Protein AF-A0A931QYW2-F1 (afdb_monomer)

Radius of gyration: 18.2 Å; Cα contacts (8 Å, |Δi|>4): 282; chains: 1; bounding box: 39×53×44 Å

Sequence (180 aa):
MTQKSPISLPILTAAIGFRPEFLDFNRGIRVGNLEDNERITRILKLALDARYRQPFVTERWGRGVFWQWIGYLPRANRSAKPLSSHVSFGCAKFFVMVDTDDKLFKCGLQIERGYLEAPREYRKCKLRSDWDWHHLLKGLTPRSPMERELRRLVLREGFRLYAGSWESGPEEFSKTNFPS

Mean predicted aligned error: 6.33 Å

Solvent-accessible surface area (backbone atoms only — not comparable to full-atom values): 10522 Å² total; per-residue (Å²): 135,85,81,79,74,78,83,68,72,71,79,61,65,91,59,62,55,61,56,76,86,39,58,34,51,83,66,14,32,49,63,47,98,60,55,72,48,34,19,59,74,52,51,52,44,52,52,48,23,55,76,69,72,47,62,58,41,82,47,77,43,72,61,90,45,29,30,31,34,41,35,40,28,52,41,64,68,38,70,70,20,92,88,43,50,91,44,74,60,38,42,55,25,38,38,44,33,34,39,53,85,82,58,39,81,46,70,52,77,47,67,44,82,52,31,92,76,42,55,86,93,44,53,84,44,34,58,55,94,72,24,42,46,60,57,49,58,71,36,67,39,91,91,26,75,52,42,52,50,50,47,45,40,22,66,73,67,68,39,73,46,75,51,69,46,91,86,79,40,63,49,78,33,33,69,91,66,54,86,131

pLDDT: mean 89.33, std 12.62, range [35.44, 97.31]

Nearest PDB structures (foldseek):
  8ybf-assembly1_B  TM=4.036E-01  e=4.894E+00  Morbillivirus canis
  1tu2-assembly1_B  TM=3.580E-01  e=3.629E+00  Nostoc sp. PCC 7119

Structure (mmCIF, N/CA/C/O backbone):
data_AF-A0A931QYW2-F1
#
_entry.id   AF-A0A931QYW2-F1
#
loop_
_atom_site.group_PDB
_atom_site.id
_atom_site.type_symbol
_atom_site.label_atom_id
_atom_site.label_alt_id
_atom_site.label_comp_id
_atom_site.label_asym_id
_atom_site.label_entity_id
_atom_site.label_seq_id
_atom_site.pdbx_PDB_ins_code
_atom_site.Cartn_x
_atom_site.Cartn_y
_atom_site.Cartn_z
_atom_site.occupancy
_atom_site.B_iso_or_equiv
_atom_site.auth_seq_id
_atom_site.auth_comp_id
_atom_site.auth_asym_id
_atom_site.auth_atom_id
_atom_site.pdbx_PDB_model_num
ATOM 1 N N . MET A 1 1 ? 14.794 37.449 -2.931 1.00 36.81 1 MET A N 1
ATOM 2 C CA . MET A 1 1 ? 15.252 36.111 -3.365 1.00 36.81 1 MET A CA 1
ATOM 3 C C . MET A 1 1 ? 14.040 35.301 -3.793 1.00 36.81 1 MET A C 1
ATOM 5 O O . MET A 1 1 ? 13.287 34.829 -2.954 1.00 36.81 1 MET A O 1
ATOM 9 N N . THR A 1 2 ? 13.792 35.226 -5.095 1.00 35.44 2 THR A N 1
ATOM 10 C CA . THR A 1 2 ? 12.661 34.506 -5.689 1.00 35.44 2 THR A CA 1
ATOM 11 C C . THR A 1 2 ? 12.963 33.008 -5.657 1.00 35.44 2 THR A C 1
ATOM 13 O O . THR A 1 2 ? 13.849 32.537 -6.369 1.00 35.44 2 THR A O 1
ATOM 16 N N . GLN A 1 3 ? 12.269 32.253 -4.801 1.00 39.09 3 GLN A N 1
ATOM 17 C CA . GLN A 1 3 ? 12.333 30.791 -4.819 1.00 39.09 3 GLN A CA 1
ATOM 18 C C . GLN A 1 3 ? 11.785 30.296 -6.162 1.00 39.09 3 GLN A C 1
ATOM 20 O O . GLN A 1 3 ? 10.591 30.401 -6.440 1.00 39.09 3 GLN A O 1
ATOM 25 N N . LYS A 1 4 ? 12.671 29.764 -7.012 1.00 42.09 4 LYS A N 1
ATOM 26 C CA . LYS A 1 4 ? 12.278 29.015 -8.207 1.00 42.09 4 LYS A CA 1
ATOM 27 C C . LYS A 1 4 ? 11.460 27.807 -7.753 1.00 42.09 4 LYS A C 1
ATOM 29 O O . LYS A 1 4 ? 11.991 26.906 -7.107 1.00 42.09 4 LYS A O 1
ATOM 34 N N . SER A 1 5 ? 10.172 27.805 -8.085 1.00 42.44 5 SER A N 1
ATOM 35 C CA . SER A 1 5 ? 9.339 26.610 -7.967 1.00 42.44 5 SER A CA 1
ATOM 36 C C . SER A 1 5 ? 9.966 25.490 -8.804 1.00 42.44 5 SER A C 1
ATOM 38 O O . SER A 1 5 ? 10.335 25.746 -9.954 1.00 42.44 5 SER A O 1
ATOM 40 N N . PRO A 1 6 ? 10.121 24.267 -8.268 1.00 47.50 6 PRO A N 1
ATOM 41 C CA . PRO A 1 6 ? 10.596 23.154 -9.068 1.00 47.50 6 PRO A CA 1
ATOM 42 C C . PRO A 1 6 ? 9.563 22.887 -10.162 1.00 47.50 6 PRO A C 1
ATOM 44 O O . PRO A 1 6 ? 8.375 22.728 -9.880 1.00 47.50 6 PRO A O 1
ATOM 47 N N . ILE A 1 7 ? 10.029 22.881 -11.409 1.00 44.47 7 ILE A N 1
ATOM 48 C CA . ILE A 1 7 ? 9.234 22.555 -12.589 1.00 44.47 7 ILE A CA 1
ATOM 49 C C . ILE A 1 7 ? 8.729 21.121 -12.397 1.00 44.47 7 ILE A C 1
ATOM 51 O O . ILE A 1 7 ? 9.479 20.163 -12.578 1.00 44.47 7 ILE A O 1
ATOM 55 N N . SER A 1 8 ? 7.467 20.958 -11.998 1.00 49.81 8 SER A N 1
ATOM 56 C CA . SER A 1 8 ? 6.788 19.676 -12.124 1.00 49.81 8 SER A CA 1
ATOM 57 C C . SER A 1 8 ? 6.483 19.504 -13.604 1.00 49.81 8 SER A C 1
ATOM 59 O O . SER A 1 8 ? 5.475 20.016 -14.090 1.00 49.81 8 SER A O 1
ATOM 61 N N . LEU A 1 9 ? 7.376 18.852 -14.347 1.00 50.00 9 LEU A N 1
ATOM 62 C CA . LEU A 1 9 ? 7.025 18.411 -15.690 1.00 50.00 9 LEU A CA 1
ATOM 63 C C . LEU A 1 9 ? 5.845 17.441 -15.530 1.00 50.00 9 LEU A C 1
ATOM 65 O O . LEU A 1 9 ? 6.010 16.417 -14.858 1.00 50.00 9 LEU A O 1
ATOM 69 N N . PRO A 1 10 ? 4.649 17.757 -16.060 1.00 54.94 10 PRO A N 1
ATOM 70 C CA . PRO A 1 10 ? 3.586 16.772 -16.110 1.00 54.94 10 PRO A CA 1
ATOM 71 C C . PRO A 1 10 ? 4.130 15.565 -16.871 1.00 54.94 10 PRO A C 1
ATOM 73 O O . PRO A 1 10 ? 4.844 15.723 -17.864 1.00 54.94 10 PRO A O 1
ATOM 76 N N . ILE A 1 11 ? 3.824 14.356 -16.399 1.00 56.31 11 ILE A N 1
ATOM 77 C CA . ILE A 1 11 ? 4.044 13.169 -17.224 1.00 56.31 11 ILE A CA 1
ATOM 78 C C . ILE A 1 11 ? 3.279 13.443 -18.508 1.00 56.31 11 ILE A C 1
ATOM 80 O O . ILE A 1 11 ? 2.062 13.620 -18.462 1.00 56.31 11 ILE A O 1
ATOM 84 N N . LEU A 1 12 ? 3.995 13.540 -19.627 1.00 62.25 12 LEU A N 1
ATOM 85 C CA . LEU A 1 12 ? 3.375 13.569 -20.940 1.00 62.25 12 LEU A CA 1
ATOM 86 C C . LEU A 1 12 ? 2.564 12.280 -21.032 1.00 62.25 12 LEU A C 1
ATOM 88 O O . LEU A 1 12 ? 3.122 11.205 -21.222 1.00 62.25 12 LEU A O 1
ATOM 92 N N . THR A 1 13 ? 1.255 12.373 -20.811 1.00 63.72 13 THR A N 1
ATOM 93 C CA . THR A 1 13 ? 0.343 11.223 -20.814 1.00 63.72 13 THR A CA 1
ATOM 94 C C . THR A 1 13 ? 0.395 10.499 -22.154 1.00 63.72 13 THR A C 1
ATOM 96 O O . THR A 1 13 ? 0.289 9.280 -22.184 1.00 63.72 13 THR A O 1
ATOM 99 N N . ALA A 1 14 ? 0.694 11.235 -23.231 1.00 64.94 14 ALA A N 1
ATOM 100 C CA . ALA A 1 14 ? 0.992 10.716 -24.565 1.00 64.94 14 ALA A CA 1
ATOM 101 C C . ALA A 1 14 ? 2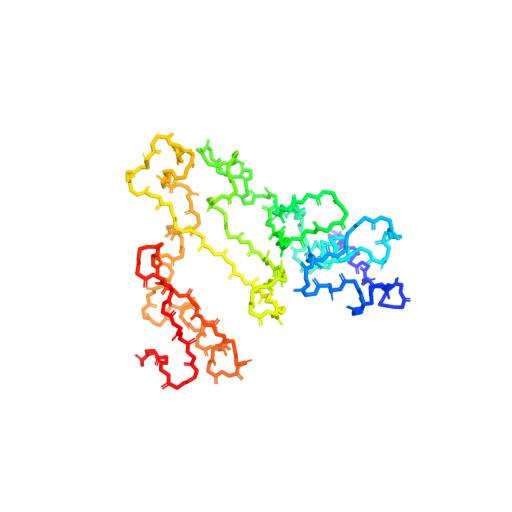.168 9.717 -24.616 1.00 64.94 14 ALA A C 1
ATOM 103 O O . ALA A 1 14 ? 2.264 8.948 -25.563 1.00 64.94 14 ALA A O 1
ATOM 104 N N . ALA A 1 15 ? 3.057 9.711 -23.617 1.00 77.69 15 ALA A N 1
ATOM 105 C CA . ALA A 1 15 ? 4.165 8.768 -23.528 1.00 77.69 15 ALA A CA 1
ATOM 106 C C . ALA A 1 15 ? 3.810 7.482 -22.760 1.00 77.69 15 ALA A C 1
ATOM 108 O O . ALA A 1 15 ? 4.594 6.542 -22.805 1.00 77.69 15 ALA A O 1
ATOM 109 N N . ILE A 1 16 ? 2.672 7.408 -22.054 1.00 90.06 16 ILE A N 1
ATOM 110 C CA . ILE A 1 16 ? 2.288 6.229 -21.259 1.00 90.06 16 ILE A CA 1
ATOM 111 C C . ILE A 1 16 ? 1.895 5.083 -22.201 1.00 90.06 16 ILE A C 1
ATOM 113 O O . ILE A 1 16 ? 0.874 5.149 -22.876 1.00 90.06 16 ILE A O 1
ATOM 117 N N . GLY A 1 17 ? 2.700 4.020 -22.212 1.00 92.31 17 GLY A N 1
ATOM 118 C CA . GLY A 1 17 ? 2.506 2.820 -23.030 1.00 92.31 17 GLY A CA 1
ATOM 119 C C . GLY A 1 17 ? 1.947 1.614 -22.270 1.00 92.31 17 GLY A C 1
ATOM 120 O O . GLY A 1 17 ? 1.860 0.531 -22.842 1.00 92.31 17 GLY A O 1
ATOM 121 N N . PHE A 1 18 ? 1.596 1.747 -20.984 1.00 94.38 18 PHE A N 1
ATOM 122 C CA . PHE A 1 18 ? 1.021 0.629 -20.225 1.00 94.38 18 PHE A CA 1
ATOM 123 C C . PHE A 1 18 ? -0.317 0.198 -20.829 1.00 94.38 18 PHE A C 1
ATOM 125 O O . PHE A 1 18 ? -1.207 1.030 -21.014 1.00 94.38 18 PHE A O 1
ATOM 132 N N . ARG A 1 19 ? -0.475 -1.105 -21.084 1.00 94.88 19 ARG A N 1
ATOM 133 C CA . ARG A 1 19 ? -1.701 -1.672 -21.650 1.00 94.88 19 ARG A CA 1
ATOM 134 C C . ARG A 1 19 ? -2.377 -2.665 -20.701 1.00 94.88 19 ARG A C 1
ATOM 136 O O . ARG A 1 19 ? -1.674 -3.339 -19.944 1.00 94.88 19 ARG A O 1
ATOM 143 N N . PRO A 1 20 ? -3.718 -2.797 -20.743 1.00 93.69 20 PRO A N 1
ATOM 144 C CA . PRO A 1 20 ? -4.453 -3.748 -19.909 1.00 93.69 20 PRO A CA 1
ATOM 145 C C . PRO A 1 20 ? -3.960 -5.194 -20.028 1.00 93.69 20 PRO A C 1
ATOM 147 O O . PRO A 1 20 ? -3.974 -5.910 -19.035 1.00 93.69 20 PRO A O 1
ATOM 150 N N . GLU A 1 21 ? -3.444 -5.608 -21.192 1.00 95.19 21 GLU A N 1
ATOM 151 C CA . GLU A 1 21 ? -2.882 -6.957 -21.405 1.00 95.19 21 GLU A CA 1
ATOM 152 C C . GLU A 1 21 ? -1.667 -7.276 -20.514 1.00 95.19 21 GLU A C 1
ATOM 154 O O . GLU A 1 21 ? -1.238 -8.426 -20.419 1.00 95.19 21 GLU A O 1
ATOM 159 N N . PHE A 1 22 ? -1.080 -6.272 -19.862 1.00 96.88 22 PHE A N 1
ATOM 160 C CA . PHE A 1 22 ? -0.026 -6.471 -18.871 1.00 96.88 22 PHE A CA 1
ATOM 161 C C . PHE A 1 22 ? -0.577 -6.862 -17.491 1.00 96.88 22 PHE A C 1
ATOM 163 O O . PHE A 1 22 ? 0.205 -7.235 -16.618 1.00 96.88 22 PHE A O 1
ATOM 170 N N . LEU A 1 23 ? -1.895 -6.819 -17.284 1.00 96.56 23 LEU A N 1
ATOM 171 C CA . LEU A 1 23 ? -2.575 -7.394 -16.125 1.00 96.56 23 LEU A CA 1
ATOM 172 C C . LEU A 1 23 ? -3.027 -8.818 -16.468 1.00 96.56 23 LEU A C 1
ATOM 174 O O . LEU A 1 23 ? -4.070 -9.031 -17.080 1.00 96.56 23 LEU A O 1
ATOM 178 N N . ASP A 1 24 ? -2.234 -9.805 -16.065 1.00 95.75 24 ASP A N 1
ATOM 179 C CA . ASP A 1 24 ? -2.562 -11.216 -16.240 1.00 95.75 24 ASP A CA 1
ATOM 180 C C . ASP A 1 24 ? -3.173 -11.755 -14.942 1.00 95.75 24 ASP A C 1
ATOM 182 O O . ASP A 1 24 ? -2.476 -11.960 -13.951 1.00 95.75 24 ASP A O 1
ATOM 186 N N . PHE A 1 25 ? -4.476 -12.026 -14.929 1.00 95.94 25 PHE A N 1
ATOM 187 C CA . PHE A 1 25 ? -5.172 -12.503 -13.727 1.00 95.94 25 PHE A CA 1
ATOM 188 C C . PHE A 1 25 ? -4.809 -13.941 -13.309 1.00 95.94 25 PHE A C 1
ATOM 190 O O . PHE A 1 25 ? -5.311 -14.440 -12.305 1.00 95.94 25 PHE A O 1
ATOM 197 N N . ASN A 1 26 ? -3.925 -14.625 -14.038 1.00 94.62 26 ASN A N 1
ATOM 198 C CA . ASN A 1 26 ? -3.353 -15.913 -13.646 1.00 94.62 26 ASN A CA 1
ATOM 199 C C . ASN A 1 26 ? -1.908 -15.792 -13.152 1.00 94.62 26 ASN A C 1
ATOM 201 O O . ASN A 1 26 ? -1.452 -16.644 -12.392 1.00 94.62 26 ASN A O 1
ATOM 205 N N . ARG A 1 27 ? -1.170 -14.765 -13.587 1.00 94.19 27 ARG A N 1
ATOM 206 C CA . ARG A 1 27 ? 0.275 -14.635 -13.321 1.00 94.19 27 ARG A CA 1
ATOM 207 C C . ARG A 1 27 ? 0.643 -13.406 -12.495 1.00 94.19 27 ARG A C 1
ATOM 209 O O . ARG A 1 27 ? 1.675 -13.418 -11.828 1.00 94.19 27 ARG A O 1
ATOM 216 N N . GLY A 1 28 ? -0.172 -12.359 -12.542 1.00 95.62 28 GLY A N 1
ATOM 217 C CA . GLY A 1 28 ? 0.035 -11.065 -11.906 1.00 95.62 28 GLY A CA 1
ATOM 218 C C . GLY A 1 28 ? 0.248 -9.928 -12.910 1.00 95.62 28 GLY A C 1
ATOM 219 O O . GLY A 1 28 ? -0.139 -9.977 -14.073 1.00 95.62 28 GLY A O 1
ATOM 220 N N . ILE A 1 29 ? 0.914 -8.879 -12.451 1.00 97.31 29 ILE A N 1
ATOM 221 C CA . ILE A 1 29 ? 1.249 -7.684 -13.222 1.00 97.31 29 ILE A CA 1
ATOM 222 C C . ILE A 1 29 ? 2.569 -7.924 -13.957 1.00 97.31 29 ILE A C 1
ATOM 224 O O . ILE A 1 29 ? 3.606 -8.140 -13.322 1.00 97.31 29 ILE A O 1
ATOM 228 N N . ARG A 1 30 ? 2.565 -7.854 -15.289 1.00 96.94 30 ARG A N 1
ATOM 229 C CA . ARG A 1 30 ? 3.786 -7.903 -16.097 1.00 96.94 30 ARG A CA 1
ATOM 230 C C . ARG A 1 30 ? 4.607 -6.637 -15.869 1.00 96.94 30 ARG A C 1
ATOM 232 O O . ARG A 1 30 ? 4.130 -5.520 -16.042 1.00 96.94 30 ARG A O 1
ATOM 239 N N . VAL A 1 31 ? 5.869 -6.825 -15.504 1.00 94.62 31 VAL A N 1
ATOM 240 C CA . VAL A 1 31 ? 6.822 -5.738 -15.220 1.00 94.62 31 VAL A CA 1
ATOM 241 C C . VAL A 1 31 ? 8.167 -5.916 -15.926 1.00 94.62 31 VAL A C 1
ATOM 243 O O . VAL A 1 31 ? 8.965 -4.984 -15.959 1.00 94.62 31 VAL A O 1
ATOM 246 N N . GLY A 1 32 ? 8.435 -7.107 -16.470 1.00 93.12 32 GLY A N 1
ATOM 247 C CA . GLY A 1 32 ? 9.647 -7.420 -17.228 1.00 93.12 32 GLY A CA 1
ATOM 248 C C . GLY A 1 32 ? 9.382 -7.564 -18.726 1.00 93.12 32 GLY A C 1
ATOM 249 O O . GLY A 1 32 ? 8.251 -7.832 -19.142 1.00 93.12 32 GLY A O 1
ATOM 250 N N . ASN A 1 33 ? 10.443 -7.430 -19.527 1.00 94.56 33 ASN A N 1
ATOM 251 C CA . ASN A 1 33 ? 10.384 -7.441 -20.996 1.00 94.56 33 ASN A CA 1
ATOM 252 C C . ASN A 1 33 ? 9.369 -6.416 -21.530 1.00 94.56 33 ASN A C 1
ATOM 254 O O . ASN A 1 33 ? 8.497 -6.770 -22.324 1.00 94.56 33 ASN A O 1
ATOM 258 N N . LEU A 1 34 ? 9.447 -5.203 -20.981 1.00 95.38 34 LEU A N 1
ATOM 259 C CA . LEU A 1 34 ? 8.638 -4.026 -21.290 1.00 95.38 34 LEU A CA 1
ATOM 260 C C . LEU A 1 34 ? 9.564 -2.811 -21.342 1.00 95.38 34 LEU A C 1
ATOM 262 O O . LEU A 1 34 ? 10.538 -2.766 -20.572 1.00 95.38 34 LEU A O 1
ATOM 266 N N . GLU A 1 35 ? 9.222 -1.835 -22.172 1.00 94.25 35 GLU A N 1
ATOM 267 C CA . GLU A 1 35 ? 9.870 -0.526 -22.209 1.00 94.25 35 GLU A CA 1
ATOM 268 C C . GLU A 1 35 ? 9.554 0.290 -20.949 1.00 94.25 35 GLU A C 1
ATOM 270 O O . GLU A 1 35 ? 8.578 0.047 -20.234 1.00 94.25 35 GLU A O 1
ATOM 275 N N . ASP A 1 36 ? 10.382 1.285 -20.636 1.00 90.81 36 ASP A N 1
ATOM 276 C CA . ASP A 1 36 ? 10.225 2.072 -19.404 1.00 90.81 36 ASP A CA 1
ATOM 277 C C . ASP A 1 36 ? 8.882 2.804 -19.322 1.00 90.81 36 ASP A C 1
ATOM 279 O O . ASP A 1 36 ? 8.320 2.972 -18.236 1.00 90.81 36 ASP A O 1
ATOM 283 N N . ASN A 1 37 ? 8.349 3.202 -20.471 1.00 92.56 37 ASN A N 1
ATOM 284 C CA . ASN A 1 37 ? 7.057 3.852 -20.585 1.00 92.56 37 ASN A CA 1
ATOM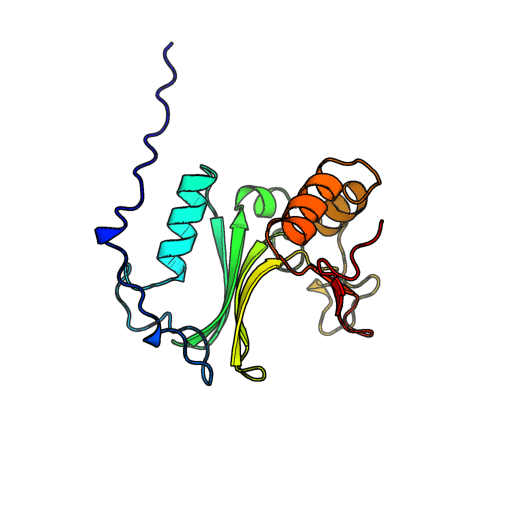 285 C C . ASN A 1 37 ? 5.875 2.865 -20.588 1.00 92.56 37 ASN A C 1
ATOM 287 O O . ASN A 1 37 ? 4.735 3.290 -20.434 1.00 92.56 37 ASN A O 1
ATOM 291 N N . GLU A 1 38 ? 6.135 1.565 -20.719 1.00 94.94 38 GLU A N 1
ATOM 292 C CA . GLU A 1 38 ? 5.159 0.482 -20.577 1.00 94.94 38 GLU A CA 1
ATOM 293 C C . GLU A 1 38 ? 5.121 -0.076 -19.147 1.00 94.94 38 GLU A C 1
ATOM 295 O O . GLU A 1 38 ? 4.168 -0.747 -18.766 1.00 94.94 38 GLU A O 1
ATOM 300 N N . ARG A 1 39 ? 6.139 0.190 -18.318 1.00 94.12 39 ARG A N 1
ATOM 301 C CA . ARG A 1 39 ? 6.235 -0.339 -16.949 1.00 94.12 39 ARG A CA 1
ATOM 302 C C . ARG A 1 39 ? 5.391 0.466 -15.964 1.00 94.12 39 ARG A C 1
ATOM 304 O O . ARG A 1 39 ? 5.771 1.563 -15.548 1.00 94.12 39 ARG A O 1
ATOM 311 N N . ILE A 1 40 ? 4.315 -0.138 -15.454 1.00 94.56 40 ILE A N 1
ATOM 312 C CA . ILE A 1 40 ? 3.469 0.467 -14.405 1.00 94.56 40 ILE A CA 1
ATOM 313 C C . ILE A 1 40 ? 4.253 0.851 -13.143 1.00 94.56 40 ILE A C 1
ATOM 315 O O . ILE A 1 40 ? 3.967 1.871 -12.517 1.00 94.56 40 ILE A O 1
ATOM 319 N N . THR A 1 41 ? 5.302 0.091 -12.804 1.00 94.75 41 THR A N 1
ATOM 320 C CA . THR A 1 41 ? 6.228 0.418 -11.708 1.00 94.75 41 THR A CA 1
ATOM 321 C C . THR A 1 41 ? 6.832 1.807 -11.890 1.00 94.75 41 THR A C 1
ATOM 323 O O . THR A 1 41 ? 6.797 2.616 -10.964 1.00 94.75 41 THR A O 1
ATOM 326 N N . ARG A 1 42 ? 7.333 2.114 -13.091 1.00 93.25 42 ARG A N 1
ATOM 327 C CA . ARG A 1 42 ? 7.980 3.386 -13.415 1.00 93.25 42 ARG A CA 1
ATOM 328 C C . ARG A 1 42 ? 6.967 4.516 -13.552 1.00 93.25 42 ARG A C 1
ATOM 330 O O . ARG A 1 42 ? 7.179 5.573 -12.959 1.00 93.25 42 ARG A O 1
ATOM 337 N N . ILE A 1 43 ? 5.879 4.272 -14.281 1.00 94.50 43 ILE A N 1
ATOM 338 C CA . ILE A 1 43 ? 4.816 5.250 -14.545 1.00 94.50 43 ILE A CA 1
ATOM 339 C C . ILE A 1 43 ? 4.210 5.758 -13.235 1.00 94.50 43 ILE A C 1
ATOM 341 O O . ILE A 1 43 ? 4.221 6.961 -12.976 1.00 94.50 43 ILE A O 1
ATOM 345 N N . LEU A 1 44 ? 3.740 4.852 -12.368 1.00 95.50 44 LEU A N 1
ATOM 346 C CA . LEU A 1 44 ? 3.109 5.247 -11.106 1.00 95.50 44 LEU A CA 1
ATOM 347 C C . LEU A 1 44 ? 4.109 5.881 -10.143 1.00 95.50 44 LEU A C 1
ATOM 349 O O . LEU A 1 44 ? 3.777 6.867 -9.489 1.00 95.50 44 LEU A O 1
ATOM 353 N N . LYS A 1 45 ? 5.350 5.379 -10.084 1.00 95.38 45 LYS A N 1
ATOM 354 C CA . LYS A 1 45 ? 6.387 6.001 -9.255 1.00 95.38 45 LYS A CA 1
ATOM 355 C C . LYS A 1 45 ? 6.630 7.451 -9.677 1.00 95.38 45 LYS A C 1
ATOM 357 O O . LYS A 1 45 ? 6.653 8.324 -8.819 1.00 95.38 45 LYS A O 1
ATOM 362 N N . LEU A 1 46 ? 6.793 7.715 -10.976 1.00 94.38 46 LEU A N 1
ATOM 363 C CA . LEU A 1 46 ? 6.964 9.077 -11.490 1.00 94.38 46 LEU A CA 1
ATOM 364 C C . LEU A 1 46 ? 5.758 9.961 -11.169 1.00 94.38 46 LEU A C 1
ATOM 366 O O . LEU A 1 46 ? 5.935 11.117 -10.793 1.00 94.38 46 LEU A O 1
ATOM 370 N N . ALA A 1 47 ? 4.544 9.415 -11.281 1.00 94.31 47 ALA A N 1
ATOM 371 C CA . ALA A 1 47 ? 3.322 10.165 -11.016 1.00 94.31 47 ALA A CA 1
ATOM 372 C C . ALA A 1 47 ? 3.230 10.563 -9.539 1.00 94.31 47 ALA A C 1
ATOM 374 O O . ALA A 1 47 ? 2.907 11.707 -9.221 1.00 94.31 47 ALA A O 1
ATOM 375 N N . LEU A 1 48 ? 3.567 9.637 -8.638 1.00 96.00 48 LEU A N 1
ATOM 376 C CA . LEU A 1 48 ? 3.624 9.883 -7.200 1.00 96.00 48 LEU A CA 1
ATOM 377 C C . LEU A 1 48 ? 4.747 10.863 -6.838 1.00 96.00 48 LEU A C 1
ATOM 379 O O . LEU A 1 48 ? 4.491 11.817 -6.101 1.00 96.00 48 LEU A O 1
ATOM 383 N N . ASP A 1 49 ? 5.950 10.683 -7.397 1.00 95.38 49 ASP A N 1
ATOM 384 C CA . ASP A 1 49 ? 7.086 11.587 -7.184 1.00 95.38 49 ASP A CA 1
ATOM 385 C C . ASP A 1 49 ? 6.713 13.029 -7.565 1.00 95.38 49 ASP A C 1
ATOM 387 O O . ASP A 1 49 ? 6.943 13.961 -6.793 1.00 95.38 49 ASP A O 1
ATOM 391 N N . ALA A 1 50 ? 6.092 13.208 -8.736 1.00 94.19 50 ALA A N 1
ATOM 392 C CA . ALA A 1 50 ? 5.665 14.510 -9.235 1.00 94.19 50 ALA A CA 1
ATOM 393 C C . ALA A 1 50 ? 4.528 15.106 -8.392 1.00 94.19 50 ALA A C 1
ATOM 395 O O . ALA A 1 50 ? 4.616 16.260 -7.970 1.00 94.19 50 ALA A O 1
ATOM 396 N N . ARG A 1 51 ? 3.482 14.318 -8.098 1.00 95.44 51 ARG A N 1
ATOM 397 C CA . ARG A 1 51 ? 2.302 14.772 -7.342 1.00 95.44 51 ARG A CA 1
ATOM 398 C C . ARG A 1 51 ? 2.660 15.225 -5.931 1.00 95.44 51 ARG A C 1
ATOM 400 O O . ARG A 1 51 ? 2.167 16.252 -5.473 1.00 95.44 51 ARG A O 1
ATOM 407 N N . TYR A 1 52 ? 3.502 14.463 -5.239 1.00 94.88 52 TYR A N 1
ATOM 408 C CA . TYR A 1 52 ? 3.863 14.732 -3.846 1.00 94.88 52 TYR A CA 1
ATOM 409 C C . TYR A 1 52 ? 5.185 15.487 -3.694 1.00 94.88 52 TYR A C 1
ATOM 411 O O . TYR A 1 52 ? 5.557 15.820 -2.569 1.00 94.88 52 TYR A O 1
ATOM 419 N N . ARG A 1 53 ? 5.881 15.775 -4.803 1.00 95.94 53 ARG A N 1
ATOM 420 C CA . ARG A 1 53 ? 7.168 16.490 -4.848 1.00 95.94 53 ARG A CA 1
ATOM 421 C C . ARG A 1 53 ? 8.222 15.892 -3.912 1.00 95.94 53 ARG A C 1
ATOM 423 O O . ARG A 1 53 ? 8.979 16.613 -3.269 1.00 95.94 53 ARG A O 1
ATOM 430 N N . GLN A 1 54 ? 8.262 14.567 -3.826 1.00 95.88 54 GLN A N 1
ATOM 431 C CA . GLN A 1 54 ? 9.223 13.836 -3.003 1.00 95.88 54 GLN A CA 1
ATOM 432 C C . GLN A 1 54 ? 9.480 12.444 -3.582 1.00 95.88 54 GLN A C 1
ATOM 434 O O . GLN A 1 54 ? 8.587 11.884 -4.210 1.00 95.88 54 GLN A O 1
ATOM 439 N N . PRO A 1 55 ? 10.661 11.848 -3.360 1.00 96.44 55 PRO A N 1
ATOM 440 C CA . PRO A 1 55 ? 10.967 10.531 -3.897 1.00 96.44 55 PRO A CA 1
ATOM 441 C C . PRO A 1 55 ? 10.194 9.415 -3.180 1.00 96.44 55 PRO A C 1
ATOM 443 O O . PRO A 1 55 ? 10.223 9.306 -1.953 1.00 96.44 55 PRO A O 1
ATOM 446 N N . PHE A 1 56 ? 9.596 8.522 -3.961 1.00 96.44 56 PHE A N 1
ATOM 447 C CA . PHE A 1 56 ? 9.015 7.256 -3.524 1.00 96.44 56 PHE A CA 1
ATOM 448 C C . PHE A 1 56 ? 9.979 6.090 -3.755 1.00 96.44 56 PHE A C 1
ATOM 450 O O . PHE A 1 56 ? 10.803 6.103 -4.673 1.00 96.44 56 PHE A O 1
ATOM 457 N N . VAL A 1 57 ? 9.863 5.062 -2.921 1.00 94.31 57 VAL A N 1
ATOM 458 C CA . VAL A 1 57 ? 10.525 3.761 -3.069 1.00 94.31 57 VAL A CA 1
ATOM 459 C C . VAL A 1 57 ? 9.494 2.753 -3.564 1.00 94.31 57 VAL A C 1
ATOM 461 O O . VAL A 1 57 ? 8.345 2.805 -3.135 1.00 94.31 57 VAL A O 1
ATOM 464 N N . THR A 1 58 ? 9.904 1.844 -4.448 1.00 94.88 58 THR A N 1
ATOM 465 C CA . THR A 1 58 ? 9.061 0.741 -4.924 1.00 94.88 58 THR A CA 1
ATOM 466 C C . THR A 1 58 ? 9.381 -0.537 -4.156 1.00 94.88 58 THR A C 1
ATOM 468 O O . THR A 1 58 ? 10.544 -0.921 -4.039 1.00 94.88 58 THR A O 1
ATOM 471 N N . GLU A 1 59 ? 8.347 -1.207 -3.667 1.00 92.88 59 GLU A N 1
ATOM 472 C CA . GLU A 1 59 ? 8.410 -2.529 -3.045 1.00 92.88 59 GLU A CA 1
ATOM 473 C C . GLU A 1 59 ? 7.578 -3.525 -3.849 1.00 92.88 59 GLU A C 1
ATOM 475 O O . GLU A 1 59 ? 6.726 -3.133 -4.647 1.00 92.88 59 GLU A O 1
ATOM 480 N N . ARG A 1 60 ? 7.849 -4.821 -3.676 1.00 92.19 60 ARG A N 1
ATOM 481 C CA . ARG A 1 60 ? 7.228 -5.862 -4.496 1.00 92.19 60 ARG A CA 1
ATOM 482 C C . ARG A 1 60 ? 6.987 -7.151 -3.735 1.00 92.19 60 ARG A C 1
ATOM 484 O O . ARG A 1 60 ? 7.805 -7.545 -2.905 1.00 92.19 60 ARG A O 1
ATOM 491 N N . TRP A 1 61 ? 5.945 -7.856 -4.151 1.00 88.62 61 TRP A N 1
ATOM 492 C CA . TRP A 1 61 ? 5.780 -9.283 -3.922 1.00 88.62 61 TRP A CA 1
ATOM 493 C C . TRP A 1 61 ? 5.547 -9.979 -5.266 1.00 88.62 61 TRP A C 1
ATOM 495 O O . TRP A 1 61 ? 4.746 -9.531 -6.085 1.00 88.62 61 TRP A O 1
ATOM 505 N N . GLY A 1 62 ? 6.332 -11.027 -5.513 1.00 86.75 62 GLY A N 1
ATOM 506 C CA . GLY A 1 62 ? 6.3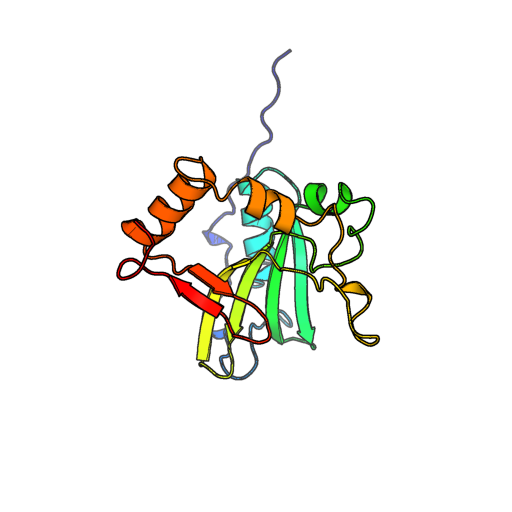73 -11.760 -6.777 1.00 86.75 62 GLY A CA 1
ATOM 507 C C . GLY A 1 62 ? 7.790 -12.065 -7.251 1.00 86.75 62 GLY A C 1
ATOM 508 O O . GLY A 1 62 ? 8.775 -11.758 -6.567 1.00 86.75 62 GLY A O 1
ATOM 509 N N . ARG A 1 63 ? 7.923 -12.708 -8.415 1.00 84.56 63 ARG A N 1
ATOM 510 C CA . ARG A 1 63 ? 9.215 -13.170 -8.953 1.00 84.56 63 ARG A CA 1
ATOM 511 C C . ARG A 1 63 ? 9.275 -13.060 -10.474 1.00 84.56 63 ARG A C 1
ATOM 513 O O . ARG A 1 63 ? 8.287 -13.251 -11.168 1.00 84.56 63 ARG A O 1
ATOM 520 N N . GLY A 1 64 ? 10.475 -12.803 -10.992 1.00 91.19 64 GLY A N 1
ATOM 521 C CA . GLY A 1 64 ? 10.709 -12.706 -12.431 1.00 91.19 64 GLY A CA 1
ATOM 522 C C . GLY A 1 64 ? 9.927 -11.556 -13.066 1.00 91.19 64 GLY A C 1
ATOM 523 O O . GLY A 1 64 ? 9.905 -10.446 -12.531 1.00 91.19 64 GLY A O 1
ATOM 524 N N . VAL A 1 65 ? 9.309 -11.840 -14.213 1.00 94.81 65 VAL A N 1
ATOM 525 C CA . VAL A 1 65 ? 8.650 -10.843 -15.071 1.00 94.81 65 VAL A CA 1
ATOM 526 C C . VAL A 1 65 ? 7.209 -10.510 -14.666 1.00 94.81 65 VAL A C 1
ATOM 528 O O . VAL A 1 65 ? 6.671 -9.542 -15.199 1.00 94.81 65 VAL A O 1
ATOM 531 N N . PHE A 1 66 ? 6.608 -11.257 -13.729 1.00 95.62 66 PHE A N 1
ATOM 532 C CA . PHE A 1 66 ? 5.265 -11.001 -13.190 1.00 95.62 66 PHE A CA 1
ATOM 533 C C . PHE A 1 66 ? 5.299 -10.824 -11.674 1.00 95.62 66 PHE A C 1
ATOM 535 O O . PHE A 1 66 ? 5.832 -11.674 -10.956 1.00 95.62 66 PHE A O 1
ATOM 542 N N . TRP A 1 67 ? 4.730 -9.726 -11.181 1.00 95.94 67 TRP A N 1
ATOM 543 C CA . TRP A 1 67 ? 4.594 -9.451 -9.749 1.00 95.94 67 TRP A CA 1
ATOM 544 C C . TRP A 1 67 ? 3.118 -9.355 -9.370 1.00 95.94 67 TRP A C 1
ATOM 54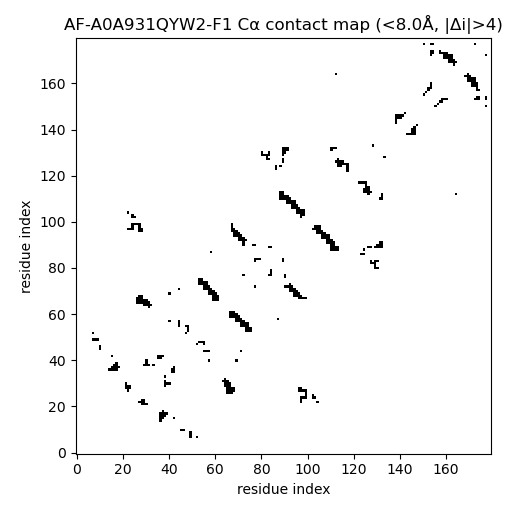6 O O . TRP A 1 67 ? 2.331 -8.758 -10.093 1.00 95.94 67 TRP A O 1
ATOM 556 N N . GLN A 1 68 ? 2.730 -9.920 -8.232 1.00 95.62 68 GLN A N 1
ATOM 557 C CA . GLN A 1 68 ? 1.343 -9.902 -7.765 1.00 95.62 68 GLN A CA 1
ATOM 558 C C . GLN A 1 68 ? 0.983 -8.594 -7.063 1.00 95.62 68 GLN A C 1
ATOM 560 O O . GLN A 1 68 ? -0.155 -8.145 -7.144 1.00 95.62 68 GLN A O 1
ATOM 565 N N . TRP A 1 69 ? 1.943 -7.970 -6.381 1.00 96.06 69 TRP A N 1
ATOM 566 C CA . TRP A 1 69 ? 1.708 -6.753 -5.608 1.00 96.06 69 TRP A CA 1
ATOM 567 C C . TRP A 1 69 ? 2.896 -5.802 -5.720 1.00 96.06 69 TRP A C 1
ATOM 569 O O . TRP A 1 69 ? 4.060 -6.221 -5.677 1.00 96.06 69 TRP A O 1
ATOM 579 N N . ILE A 1 70 ? 2.594 -4.513 -5.862 1.00 96.75 70 ILE A N 1
ATOM 580 C CA . ILE A 1 70 ? 3.566 -3.429 -5.989 1.00 96.75 70 ILE A CA 1
ATOM 581 C C . ILE A 1 70 ? 3.185 -2.334 -5.001 1.00 96.75 70 ILE A C 1
ATOM 583 O O . ILE A 1 70 ? 2.070 -1.820 -5.046 1.00 96.75 70 ILE A O 1
ATOM 587 N N . GLY A 1 71 ? 4.131 -1.954 -4.147 1.00 96.50 71 GLY A N 1
ATOM 588 C CA . GLY A 1 71 ? 3.977 -0.884 -3.168 1.00 96.50 71 GLY A CA 1
ATOM 589 C C . GLY A 1 71 ? 4.809 0.342 -3.508 1.00 96.50 71 GLY A C 1
ATOM 590 O O . GLY A 1 71 ? 5.917 0.225 -4.031 1.00 96.50 71 GLY A O 1
ATOM 591 N N . TYR A 1 72 ? 4.308 1.515 -3.139 1.00 97.06 72 TYR A N 1
ATOM 592 C CA . TYR A 1 72 ? 4.995 2.794 -3.251 1.00 97.06 72 TYR A CA 1
ATOM 593 C C . TYR A 1 72 ? 4.893 3.539 -1.926 1.00 97.06 72 TYR A C 1
ATOM 595 O O . TYR A 1 72 ? 3.799 3.901 -1.490 1.00 97.06 72 TYR A O 1
ATOM 603 N N . LEU A 1 73 ? 6.035 3.807 -1.299 1.00 95.44 73 LEU A N 1
ATOM 604 C CA . LEU A 1 73 ? 6.102 4.541 -0.036 1.00 95.44 73 LEU A CA 1
ATOM 605 C C . LEU A 1 73 ? 7.056 5.737 -0.127 1.00 95.44 73 LEU A C 1
ATOM 607 O O . LEU A 1 73 ? 8.085 5.634 -0.805 1.00 95.44 73 LEU A O 1
ATOM 611 N N . PRO A 1 74 ? 6.772 6.857 0.563 1.00 95.06 74 PRO A N 1
ATOM 612 C CA . PRO A 1 74 ? 7.691 7.985 0.612 1.00 95.06 74 PRO A CA 1
ATOM 613 C C . PRO A 1 74 ? 9.042 7.569 1.202 1.00 95.06 74 PRO A C 1
ATOM 615 O O . PRO A 1 74 ? 9.112 7.011 2.302 1.00 95.06 74 PRO A O 1
ATOM 618 N N . ARG A 1 75 ? 10.140 7.870 0.497 1.00 94.75 75 ARG A N 1
ATOM 619 C CA . ARG A 1 75 ? 11.496 7.540 0.963 1.00 94.75 75 ARG A CA 1
ATOM 620 C C 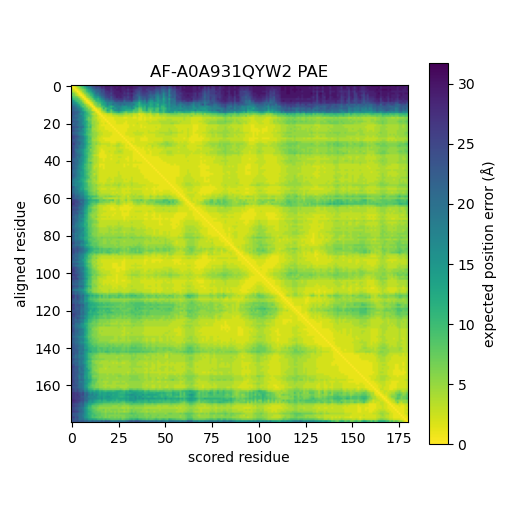. ARG A 1 75 ? 11.798 8.213 2.297 1.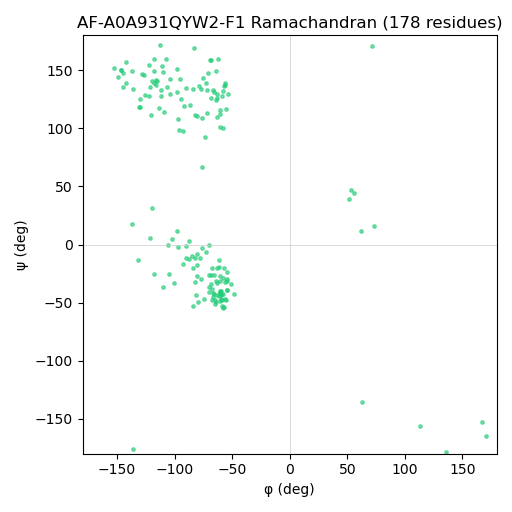00 94.75 75 ARG A C 1
ATOM 622 O O . ARG A 1 75 ? 12.393 7.583 3.162 1.00 94.75 75 ARG A O 1
ATOM 629 N N . ALA A 1 76 ? 11.364 9.463 2.464 1.00 93.62 76 ALA A N 1
ATOM 630 C CA . ALA A 1 76 ? 11.550 10.219 3.699 1.00 93.62 76 ALA A CA 1
ATOM 631 C C . ALA A 1 76 ? 10.884 9.523 4.896 1.00 93.62 76 ALA A C 1
ATOM 633 O O . ALA A 1 76 ? 11.545 9.313 5.909 1.00 93.62 76 ALA A O 1
ATOM 634 N N . ASN A 1 77 ? 9.631 9.072 4.750 1.00 91.69 77 ASN A N 1
ATOM 635 C CA . ASN A 1 77 ? 8.915 8.355 5.812 1.00 91.69 77 ASN A CA 1
ATOM 636 C C . ASN A 1 77 ? 9.635 7.067 6.212 1.00 91.69 77 ASN A C 1
ATOM 638 O O . ASN A 1 77 ? 9.728 6.759 7.396 1.00 91.69 77 ASN A O 1
ATOM 642 N N . ARG A 1 78 ? 10.170 6.321 5.237 1.00 92.44 78 ARG A N 1
ATOM 643 C CA . ARG A 1 78 ? 10.964 5.120 5.521 1.00 92.44 78 ARG A CA 1
ATOM 644 C C . ARG A 1 78 ? 12.254 5.466 6.261 1.00 92.44 78 ARG A C 1
ATOM 646 O O . ARG A 1 78 ? 12.572 4.824 7.253 1.00 92.44 78 ARG A O 1
ATOM 653 N N . SER A 1 79 ? 12.997 6.461 5.783 1.00 92.75 79 SER A N 1
ATOM 654 C CA . SER A 1 79 ? 14.286 6.850 6.363 1.00 92.75 79 SER A CA 1
ATOM 655 C C . SER A 1 79 ? 14.162 7.474 7.754 1.00 92.75 79 SER A C 1
ATOM 657 O O . SER A 1 79 ? 15.096 7.376 8.540 1.00 92.75 79 SER A O 1
ATOM 659 N N . ALA A 1 80 ? 13.021 8.086 8.075 1.00 93.25 80 ALA A N 1
ATOM 660 C CA . ALA A 1 80 ? 12.765 8.700 9.377 1.00 93.25 80 ALA A CA 1
ATOM 661 C C . ALA A 1 80 ? 12.539 7.684 10.515 1.00 93.25 80 ALA A C 1
ATOM 663 O O . ALA A 1 80 ? 12.417 8.090 11.667 1.00 93.25 80 ALA A O 1
ATOM 664 N N . LYS A 1 81 ? 12.468 6.380 10.211 1.00 93.25 81 LYS A N 1
ATOM 665 C CA . LYS A 1 81 ? 12.156 5.307 11.166 1.00 93.25 81 LYS A CA 1
ATOM 666 C C . LYS A 1 81 ? 13.426 4.648 11.713 1.00 93.25 81 LYS A C 1
ATOM 668 O O . LYS A 1 81 ? 13.988 3.774 11.039 1.00 93.25 81 LYS A O 1
ATOM 673 N N . PRO A 1 82 ? 13.907 5.022 12.913 1.00 93.50 82 PRO A N 1
ATOM 674 C CA . PRO A 1 82 ? 15.166 4.500 13.442 1.00 93.50 82 PRO A CA 1
ATOM 675 C C . PRO A 1 82 ? 15.121 2.994 13.738 1.00 93.50 82 PRO A C 1
ATOM 677 O O . PRO A 1 82 ? 16.155 2.335 13.686 1.00 93.50 82 PRO A O 1
ATOM 680 N N . LEU A 1 83 ? 13.943 2.429 14.021 1.00 92.69 83 LEU A N 1
ATOM 681 C CA . LEU A 1 83 ? 13.784 1.024 14.402 1.00 92.69 83 LEU A CA 1
ATOM 682 C C . LEU A 1 83 ? 13.303 0.154 13.241 1.00 92.69 83 LEU A C 1
ATOM 684 O O . LEU A 1 83 ? 13.662 -1.021 13.179 1.00 92.69 83 LEU A O 1
ATOM 688 N N . SER A 1 84 ? 12.477 0.697 12.341 1.00 91.50 84 SER A N 1
ATOM 689 C CA . SER A 1 84 ? 11.782 -0.094 11.314 1.00 91.50 84 SER A CA 1
ATOM 690 C C . SER A 1 84 ? 12.064 0.298 9.861 1.00 91.50 84 SER A C 1
ATOM 692 O O . SER A 1 84 ? 11.507 -0.317 8.955 1.00 91.50 84 SER A O 1
ATOM 694 N N . SER A 1 85 ? 12.990 1.224 9.589 1.00 91.38 85 SER A N 1
ATOM 695 C CA . SER A 1 85 ? 13.375 1.619 8.213 1.00 91.38 85 SER A CA 1
ATOM 696 C C . SER A 1 85 ? 13.810 0.459 7.302 1.00 91.38 85 SER A C 1
ATOM 698 O O . SER A 1 85 ? 13.718 0.544 6.073 1.00 91.38 85 SER A O 1
ATOM 700 N N . HIS A 1 86 ? 14.272 -0.649 7.881 1.00 88.50 86 HIS A N 1
ATOM 701 C CA . HIS A 1 86 ? 14.725 -1.839 7.164 1.00 88.50 86 HIS A CA 1
ATOM 702 C C . HIS A 1 86 ? 13.614 -2.875 6.898 1.00 88.50 86 HIS A C 1
ATOM 704 O O . HIS A 1 86 ? 13.885 -3.889 6.253 1.00 88.50 86 HIS A O 1
ATOM 710 N N . VAL A 1 87 ? 12.375 -2.640 7.350 1.00 87.62 87 VAL A N 1
ATOM 711 C CA . VAL A 1 87 ? 11.222 -3.525 7.108 1.00 87.62 87 VAL A CA 1
ATOM 712 C C . VAL A 1 87 ? 10.109 -2.802 6.345 1.00 87.62 87 VAL A C 1
ATOM 714 O O . VAL A 1 87 ? 9.822 -1.637 6.594 1.00 87.62 87 VAL A O 1
ATOM 717 N N . SER A 1 88 ? 9.459 -3.505 5.413 1.00 83.12 88 SER A N 1
ATOM 718 C CA . SER A 1 88 ? 8.348 -2.954 4.613 1.00 83.12 88 SER A CA 1
ATOM 719 C C . SER A 1 88 ? 7.077 -2.730 5.446 1.00 83.12 88 SER A C 1
ATOM 721 O O . SER A 1 88 ? 6.370 -1.740 5.257 1.00 83.12 88 SER A O 1
ATOM 723 N N . PHE A 1 89 ? 6.801 -3.631 6.397 1.00 84.75 89 PHE A N 1
ATOM 724 C CA . PHE A 1 89 ? 5.541 -3.675 7.150 1.00 84.75 89 PHE A CA 1
ATOM 725 C C . PHE A 1 89 ? 5.244 -2.416 7.969 1.00 84.75 89 PHE A C 1
ATOM 727 O O . PHE A 1 89 ? 4.089 -2.072 8.186 1.00 84.75 89 PHE A O 1
ATOM 734 N N . GLY A 1 90 ? 6.276 -1.686 8.397 1.00 88.62 90 GLY A N 1
ATOM 735 C CA . GLY A 1 90 ? 6.096 -0.511 9.247 1.00 88.62 90 GLY A CA 1
ATOM 736 C C . GLY A 1 90 ? 5.591 0.739 8.532 1.00 88.62 90 GLY A C 1
ATOM 737 O O . GLY A 1 90 ? 5.414 1.763 9.194 1.00 88.62 90 GLY A O 1
ATOM 738 N N . CYS A 1 91 ? 5.404 0.712 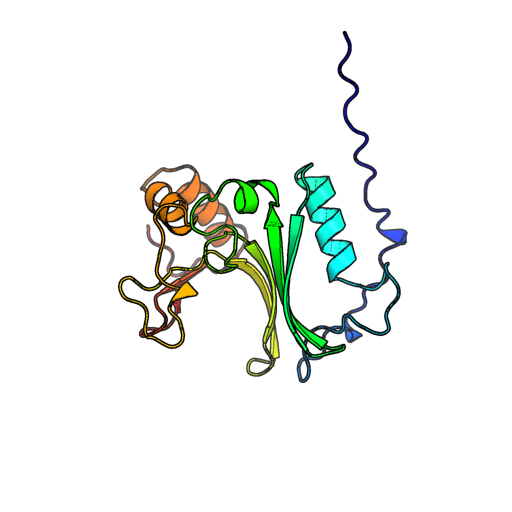7.208 1.00 92.56 91 CYS A N 1
ATOM 739 C CA . CYS A 1 91 ? 5.119 1.902 6.407 1.00 92.56 91 CYS A CA 1
ATOM 740 C C . CYS A 1 91 ? 3.736 1.898 5.750 1.00 92.56 91 CYS A C 1
ATOM 742 O O . CYS A 1 91 ? 3.303 0.895 5.186 1.00 92.56 91 CYS A O 1
ATOM 744 N N . ALA A 1 92 ? 3.097 3.067 5.744 1.00 94.19 92 ALA A N 1
ATOM 745 C CA . ALA A 1 92 ? 1.978 3.383 4.877 1.00 94.19 92 ALA A CA 1
ATOM 746 C C . ALA A 1 92 ? 2.459 3.430 3.424 1.00 94.19 92 ALA A C 1
ATOM 748 O O . ALA A 1 92 ? 3.487 4.043 3.110 1.00 94.19 92 ALA A O 1
ATOM 749 N N . LYS A 1 93 ? 1.717 2.774 2.536 1.00 95.19 93 LYS A N 1
ATOM 750 C CA . LYS A 1 93 ? 2.119 2.592 1.142 1.00 95.19 93 LYS A CA 1
ATOM 751 C C . LYS A 1 93 ? 0.912 2.631 0.219 1.00 95.19 93 LYS A C 1
ATOM 753 O O . LYS A 1 93 ? -0.114 2.021 0.509 1.00 95.19 93 LYS A O 1
ATOM 758 N N . PHE A 1 94 ? 1.037 3.340 -0.896 1.00 97.12 94 PHE A N 1
ATOM 759 C CA . PHE A 1 94 ? 0.120 3.135 -2.011 1.00 97.12 94 PHE A CA 1
ATOM 760 C C . PHE A 1 94 ? 0.427 1.791 -2.649 1.00 97.12 94 PHE A C 1
ATOM 762 O O . PHE A 1 94 ? 1.589 1.386 -2.674 1.00 97.12 94 PHE A O 1
ATOM 769 N N . PHE A 1 95 ? -0.578 1.107 -3.175 1.00 96.69 95 PHE A N 1
ATOM 770 C CA . PHE A 1 95 ? -0.361 -0.178 -3.816 1.00 96.69 95 PHE A CA 1
ATOM 771 C C . PHE A 1 95 ? -1.223 -0.383 -5.053 1.00 96.69 95 PHE A C 1
ATOM 773 O O . PHE A 1 95 ? -2.296 0.207 -5.197 1.00 96.69 95 PHE A O 1
ATOM 780 N N . VAL A 1 96 ? -0.734 -1.272 -5.911 1.00 97.12 96 VAL A N 1
ATOM 781 C CA . VAL A 1 96 ? -1.507 -1.964 -6.943 1.00 97.12 96 VAL A CA 1
ATOM 782 C C . VAL A 1 96 ? -1.250 -3.461 -6.825 1.00 97.12 96 VAL A C 1
ATOM 784 O O . VAL A 1 96 ? -0.158 -3.888 -6.440 1.00 97.12 96 VAL A O 1
ATOM 787 N N . MET A 1 97 ? -2.260 -4.255 -7.138 1.00 96.25 97 MET A N 1
ATOM 788 C CA . MET A 1 97 ? -2.251 -5.699 -6.971 1.00 96.25 97 MET A CA 1
ATOM 789 C C . MET A 1 97 ? -3.117 -6.359 -8.033 1.00 96.25 97 MET A C 1
ATOM 791 O O . MET A 1 97 ? -4.180 -5.846 -8.377 1.00 96.25 97 MET A O 1
ATOM 795 N N . VAL A 1 98 ? -2.681 -7.527 -8.489 1.00 96.81 98 VAL A N 1
ATOM 796 C CA . VAL A 1 98 ? -3.548 -8.500 -9.150 1.00 96.81 98 VAL A CA 1
ATOM 797 C C . VAL A 1 98 ? -3.723 -9.669 -8.195 1.00 96.81 98 VAL A C 1
ATOM 799 O O . VAL A 1 98 ? -2.762 -10.365 -7.870 1.00 96.81 98 VAL A O 1
ATOM 802 N N . ASP A 1 99 ? -4.955 -9.840 -7.739 1.00 93.44 99 ASP A N 1
ATOM 803 C CA . ASP A 1 99 ? -5.397 -11.004 -6.995 1.00 93.44 99 ASP A CA 1
ATOM 804 C C . ASP A 1 99 ? -5.720 -12.113 -7.996 1.00 93.44 99 ASP A C 1
ATOM 806 O O . ASP A 1 99 ? -6.637 -11.985 -8.812 1.00 93.44 99 ASP A O 1
ATOM 810 N N . THR A 1 100 ? -4.910 -13.168 -7.990 1.00 92.88 100 THR A N 1
ATOM 811 C CA . THR A 1 100 ? -5.045 -14.273 -8.940 1.00 92.88 100 THR A CA 1
ATOM 812 C C . THR A 1 100 ? -6.129 -15.262 -8.553 1.00 92.88 100 THR A C 1
ATOM 814 O O . THR A 1 100 ? -6.548 -16.027 -9.422 1.00 92.88 100 THR A O 1
ATOM 817 N N . ASP A 1 101 ? -6.576 -15.251 -7.299 1.00 92.19 101 ASP A N 1
ATOM 818 C CA . ASP A 1 101 ? -7.618 -16.151 -6.817 1.00 92.19 101 ASP A CA 1
ATOM 819 C C . ASP A 1 101 ? -8.979 -15.540 -7.157 1.00 92.19 101 ASP A C 1
ATOM 821 O O . ASP A 1 101 ? -9.760 -16.136 -7.900 1.00 92.19 101 ASP A O 1
ATOM 825 N N . ASP A 1 102 ? -9.190 -14.282 -6.757 1.00 92.69 102 ASP A N 1
ATOM 826 C CA . ASP A 1 102 ? -10.429 -13.543 -7.032 1.00 92.69 102 ASP A CA 1
ATOM 827 C C . ASP A 1 102 ? -10.516 -13.010 -8.476 1.00 92.69 102 ASP A C 1
ATOM 829 O O . ASP A 1 102 ? -11.562 -12.516 -8.899 1.00 92.69 102 ASP A O 1
ATOM 833 N N . LYS A 1 103 ? -9.410 -13.047 -9.233 1.00 94.12 103 LYS A N 1
ATOM 834 C CA . LYS A 1 103 ? -9.269 -12.409 -10.558 1.00 94.12 103 LYS A CA 1
ATOM 835 C C . LYS A 1 103 ? -9.584 -10.907 -10.523 1.00 94.12 103 LYS A C 1
ATOM 837 O O . LYS A 1 103 ? -10.245 -10.371 -11.411 1.00 94.12 103 LYS A O 1
ATOM 842 N N . LEU A 1 104 ? -9.072 -10.210 -9.507 1.00 94.38 104 LEU A N 1
ATOM 843 C CA . LEU A 1 104 ? -9.327 -8.784 -9.286 1.00 94.38 104 LEU A CA 1
ATOM 844 C C . LEU A 1 104 ? -8.064 -7.937 -9.398 1.00 94.38 104 LEU A C 1
ATOM 846 O O . LEU A 1 104 ? -7.000 -8.295 -8.902 1.00 94.38 104 LEU A O 1
ATOM 850 N N . PHE A 1 105 ? -8.210 -6.749 -9.984 1.00 95.00 105 PHE A N 1
ATOM 851 C CA . PHE A 1 105 ? -7.221 -5.687 -9.857 1.00 95.00 105 PHE A CA 1
ATOM 852 C C . PHE A 1 105 ? -7.600 -4.813 -8.660 1.00 95.00 105 PHE A C 1
ATOM 854 O O . PHE A 1 105 ? -8.683 -4.229 -8.629 1.00 95.00 105 PHE A O 1
ATOM 861 N N . LYS A 1 106 ? -6.716 -4.734 -7.665 1.00 94.62 106 LYS A N 1
ATOM 862 C CA . LYS A 1 106 ? -6.920 -3.980 -6.422 1.00 94.62 106 LYS A CA 1
ATOM 863 C C . LYS A 1 106 ? -5.887 -2.853 -6.355 1.00 94.62 106 LYS A C 1
ATOM 865 O O . LYS A 1 106 ? -4.712 -3.059 -6.651 1.00 94.62 106 LYS A O 1
ATOM 870 N N . CYS A 1 107 ? -6.300 -1.658 -5.947 1.00 95.62 107 CYS A N 1
ATOM 871 C CA . CYS A 1 107 ? -5.388 -0.540 -5.715 1.00 95.62 107 CYS A CA 1
ATOM 872 C C . CYS A 1 107 ? -5.877 0.345 -4.571 1.00 95.62 107 CYS A C 1
ATOM 874 O O . CYS A 1 107 ? -7.081 0.474 -4.355 1.00 95.62 107 CYS A O 1
ATOM 876 N N . GLY A 1 108 ? -4.955 0.985 -3.856 1.00 95.50 108 GLY A N 1
ATOM 877 C CA . GLY A 1 108 ? -5.325 1.854 -2.742 1.00 95.50 108 GLY A CA 1
ATOM 878 C C . GLY A 1 108 ? -4.153 2.251 -1.858 1.00 95.50 108 GLY A C 1
ATOM 879 O O . GLY A 1 108 ? -3.009 2.305 -2.307 1.00 95.50 108 GLY A O 1
ATOM 880 N N . LEU A 1 109 ? -4.457 2.537 -0.592 1.00 94.88 109 LEU A N 1
ATOM 881 C CA . LEU A 1 109 ? -3.494 2.786 0.478 1.00 94.88 109 LEU A CA 1
ATOM 882 C C . LEU A 1 109 ? -3.568 1.626 1.476 1.00 94.88 109 LEU A C 1
ATOM 884 O O . LEU A 1 109 ? -4.655 1.254 1.905 1.00 94.88 109 LEU A O 1
ATOM 888 N N . GLN A 1 110 ? -2.417 1.089 1.866 1.00 93.50 110 GLN A N 1
ATOM 889 C CA . GLN A 1 110 ? -2.300 0.022 2.853 1.00 93.50 110 GLN A CA 1
ATOM 890 C C . GLN A 1 110 ? -1.419 0.486 4.012 1.00 93.50 110 GLN A C 1
ATOM 892 O O . GLN A 1 110 ? -0.359 1.085 3.812 1.00 93.50 110 GLN A O 1
ATOM 897 N N . ILE A 1 111 ? -1.868 0.196 5.230 1.00 93.00 111 ILE A N 1
ATOM 898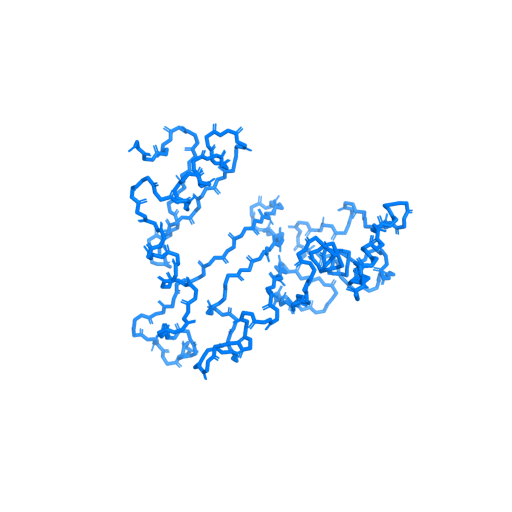 C CA . ILE A 1 111 ? -1.123 0.401 6.471 1.00 93.00 111 ILE A CA 1
ATOM 899 C C . ILE A 1 111 ? -1.216 -0.914 7.231 1.00 93.00 111 ILE A C 1
ATOM 901 O O . ILE A 1 111 ? -2.311 -1.368 7.549 1.00 93.00 111 ILE A O 1
ATOM 905 N N . GLU A 1 112 ? -0.076 -1.548 7.480 1.00 88.56 112 GLU A N 1
ATOM 906 C CA . GLU A 1 112 ? -0.051 -2.872 8.093 1.00 88.56 112 GLU A CA 1
ATOM 907 C C . GLU A 1 112 ? 0.150 -2.778 9.602 1.00 88.56 112 GLU A C 1
ATOM 909 O O . GLU A 1 112 ? 0.920 -1.959 10.114 1.00 88.56 112 GLU A O 1
ATOM 914 N N . ARG A 1 113 ? -0.537 -3.667 10.320 1.00 86.62 113 ARG A N 1
ATOM 915 C CA . ARG A 1 113 ? -0.315 -3.891 11.744 1.00 86.62 113 ARG A CA 1
ATOM 916 C C . ARG A 1 113 ? 0.748 -4.973 11.926 1.00 86.62 113 ARG A C 1
ATOM 918 O O . ARG A 1 113 ? 0.698 -6.019 11.283 1.00 86.62 113 ARG A O 1
ATOM 925 N N . GLY A 1 114 ? 1.690 -4.729 12.832 1.00 88.69 114 GLY A N 1
ATOM 926 C CA . GLY A 1 114 ? 2.668 -5.730 13.260 1.00 88.69 114 GLY A CA 1
ATOM 927 C C . GLY A 1 114 ? 2.118 -6.661 14.338 1.00 88.69 114 GLY A C 1
ATOM 928 O O . GLY A 1 114 ? 1.077 -6.401 14.939 1.00 88.69 114 GLY A O 1
ATOM 929 N N . TYR A 1 115 ? 2.853 -7.727 14.629 1.00 89.56 115 TYR A N 1
ATOM 930 C CA . TYR A 1 115 ? 2.571 -8.602 15.765 1.00 89.56 115 TYR A CA 1
ATOM 931 C C . TYR A 1 115 ? 2.937 -7.905 17.078 1.00 89.56 115 TYR A C 1
ATOM 933 O O . TYR A 1 115 ? 4.000 -7.288 17.162 1.00 89.56 115 TYR A O 1
ATOM 941 N N . LEU A 1 116 ? 2.112 -8.051 18.119 1.00 89.56 116 LEU A N 1
ATOM 942 C CA . LEU A 1 116 ? 2.526 -7.680 19.479 1.00 89.56 116 LEU A CA 1
ATOM 943 C C . LEU A 1 116 ? 3.671 -8.590 19.934 1.00 89.56 116 LEU A C 1
ATOM 945 O O . LEU A 1 116 ? 4.747 -8.111 20.280 1.00 89.56 116 LEU A O 1
ATOM 949 N N . GLU A 1 117 ? 3.474 -9.900 19.797 1.00 90.50 117 GLU A N 1
ATOM 950 C CA . GLU A 1 117 ? 4.514 -10.910 19.950 1.00 90.50 117 GLU A CA 1
ATOM 951 C C . GLU A 1 117 ? 4.661 -11.695 18.651 1.00 90.50 117 GLU A C 1
ATOM 953 O O . GLU A 1 117 ? 3.751 -12.397 18.219 1.00 90.50 117 GLU A O 1
ATOM 958 N N . ALA A 1 118 ? 5.800 -11.515 17.979 1.00 90.62 118 ALA A N 1
ATOM 959 C CA . ALA A 1 118 ? 6.027 -12.120 16.676 1.00 90.62 118 ALA A CA 1
ATOM 960 C C . ALA A 1 118 ? 6.536 -13.563 16.811 1.00 90.62 118 ALA A C 1
ATOM 962 O O . ALA A 1 118 ? 7.505 -13.792 17.547 1.00 90.62 118 ALA A O 1
ATOM 963 N N . PRO A 1 119 ? 5.981 -14.518 16.042 1.00 90.56 119 PRO A N 1
ATOM 964 C CA . PRO A 1 119 ? 6.531 -15.864 15.963 1.00 90.56 119 PRO A CA 1
ATOM 965 C C . PRO A 1 119 ? 7.954 -15.831 15.389 1.00 90.56 119 PRO A C 1
ATOM 967 O O . PRO A 1 119 ? 8.371 -14.877 14.722 1.00 90.56 119 PRO A O 1
ATOM 970 N N . ARG A 1 120 ? 8.724 -16.896 15.643 1.00 91.12 120 ARG A N 1
ATOM 971 C CA . ARG A 1 120 ? 10.156 -16.964 15.301 1.00 91.12 120 ARG A CA 1
ATOM 972 C C . ARG A 1 120 ? 10.431 -16.682 13.820 1.00 91.12 120 ARG A C 1
ATOM 974 O O . ARG A 1 120 ? 11.399 -15.990 13.510 1.00 91.12 120 ARG A O 1
ATOM 981 N N . GLU A 1 121 ? 9.571 -17.180 12.942 1.00 90.62 121 GLU A N 1
ATOM 982 C CA . GLU A 1 121 ? 9.673 -17.040 11.484 1.00 90.62 121 GLU A CA 1
ATOM 983 C C . GLU A 1 121 ? 9.415 -15.603 11.005 1.00 90.62 121 GLU A C 1
ATOM 985 O O . GLU A 1 121 ? 9.987 -15.164 10.010 1.00 90.62 121 GLU A O 1
ATOM 990 N N . TYR A 1 122 ? 8.646 -14.824 11.772 1.00 86.81 122 TYR A N 1
ATOM 991 C CA . TYR A 1 122 ? 8.234 -13.464 11.424 1.00 86.81 122 TYR A CA 1
ATOM 992 C C . TYR A 1 122 ? 8.718 -12.418 12.432 1.00 86.81 122 TYR A C 1
ATOM 994 O O . TYR A 1 122 ? 8.088 -11.379 12.605 1.00 86.81 122 TYR A O 1
ATOM 1002 N N . ARG A 1 123 ? 9.878 -12.627 13.075 1.00 89.25 123 ARG A N 1
ATOM 1003 C CA . ARG A 1 123 ? 10.437 -11.692 14.081 1.00 89.25 123 ARG A CA 1
ATOM 1004 C C . ARG A 1 123 ? 10.521 -10.235 13.612 1.00 89.25 123 ARG A C 1
ATOM 1006 O O . ARG A 1 123 ? 10.344 -9.321 14.415 1.00 89.25 123 ARG A O 1
ATOM 1013 N N . LYS A 1 124 ? 10.782 -10.015 12.319 1.00 87.44 124 LYS A N 1
ATOM 1014 C CA . LYS A 1 124 ? 10.836 -8.678 11.696 1.00 87.44 124 LYS A CA 1
ATOM 1015 C C . LYS A 1 124 ? 9.471 -7.980 11.645 1.00 87.44 124 LYS A C 1
ATOM 1017 O O . LYS A 1 124 ? 9.422 -6.762 11.527 1.00 87.44 124 LYS A O 1
ATOM 1022 N N . CYS A 1 125 ? 8.388 -8.741 11.758 1.00 89.62 125 CYS A N 1
ATOM 1023 C CA . CYS A 1 125 ? 7.015 -8.256 11.760 1.00 89.62 125 CYS A CA 1
ATOM 1024 C C . CYS A 1 125 ? 6.526 -7.872 13.169 1.00 89.62 125 CYS A C 1
ATOM 1026 O O . CYS A 1 125 ? 5.359 -7.514 13.312 1.00 89.62 125 CYS A O 1
ATOM 1028 N N . LYS A 1 126 ? 7.373 -7.939 14.215 1.00 92.94 126 LYS A N 1
ATOM 1029 C CA . LYS A 1 126 ? 7.024 -7.419 15.549 1.00 92.94 126 LYS A CA 1
ATOM 1030 C C . LYS A 1 126 ? 6.835 -5.905 15.465 1.00 92.94 126 LYS A C 1
ATOM 1032 O O . LYS A 1 126 ? 7.747 -5.198 15.033 1.00 92.94 126 LYS A O 1
ATOM 1037 N N . LEU A 1 127 ? 5.671 -5.429 15.899 1.00 93.44 127 LEU A N 1
ATOM 1038 C CA . LEU A 1 127 ? 5.294 -4.022 15.898 1.00 93.44 127 LEU A CA 1
ATOM 1039 C C . LEU A 1 127 ? 6.364 -3.195 16.625 1.00 93.44 127 LEU A C 1
ATOM 1041 O O . LEU A 1 127 ? 6.786 -3.535 17.735 1.00 93.44 127 LEU A O 1
ATOM 1045 N N . ARG A 1 128 ? 6.835 -2.124 15.978 1.00 94.69 128 ARG A N 1
ATOM 1046 C CA . ARG A 1 128 ? 7.751 -1.145 16.579 1.00 94.69 128 ARG A CA 1
ATOM 1047 C C . ARG A 1 128 ? 7.034 0.176 16.778 1.00 94.69 128 ARG A C 1
ATOM 1049 O O . ARG A 1 128 ? 6.119 0.511 16.034 1.00 94.69 128 ARG A O 1
ATOM 1056 N N . SER A 1 129 ? 7.514 0.938 17.752 1.00 94.31 129 SER A N 1
ATOM 1057 C CA . SER A 1 129 ? 6.943 2.224 18.153 1.00 94.31 129 SER A CA 1
ATOM 1058 C C . SER A 1 129 ? 6.947 3.290 17.052 1.00 94.31 129 SER A C 1
ATOM 1060 O O . SER A 1 129 ? 6.181 4.244 17.145 1.00 94.31 129 SER A O 1
ATOM 1062 N N . ASP A 1 130 ? 7.770 3.133 16.012 1.00 94.12 130 ASP A N 1
ATOM 1063 C CA . ASP A 1 130 ? 7.884 4.046 14.869 1.00 94.12 130 ASP A CA 1
ATOM 1064 C C . ASP A 1 130 ? 7.077 3.600 13.630 1.00 94.12 130 ASP A C 1
ATOM 1066 O O . ASP A 1 130 ? 7.263 4.141 12.540 1.00 94.12 130 ASP A O 1
ATOM 1070 N N . TRP A 1 131 ? 6.186 2.610 13.762 1.00 94.88 131 TRP A N 1
ATOM 1071 C CA . TRP A 1 131 ? 5.325 2.169 12.659 1.00 94.88 131 TRP A CA 1
ATOM 1072 C C . TRP A 1 131 ? 4.183 3.157 12.398 1.00 94.88 131 TRP A C 1
ATOM 1074 O O . TRP A 1 131 ? 3.557 3.670 13.329 1.00 94.88 131 TRP A O 1
ATOM 1084 N N . ASP A 1 132 ? 3.824 3.335 11.121 1.00 94.06 132 ASP A N 1
ATOM 1085 C CA . ASP A 1 132 ? 2.744 4.250 10.707 1.00 94.06 132 ASP A CA 1
ATOM 1086 C C . ASP A 1 132 ? 1.373 3.828 11.250 1.00 94.06 132 ASP A C 1
ATOM 1088 O O . ASP A 1 132 ? 0.483 4.665 11.398 1.00 94.06 132 ASP A O 1
ATOM 1092 N N . TRP A 1 133 ? 1.224 2.558 11.636 1.00 93.06 133 TRP A N 1
ATOM 1093 C CA . TRP A 1 133 ? 0.079 2.054 12.393 1.00 93.06 133 TRP A CA 1
ATOM 1094 C C . TRP A 1 133 ? -0.252 2.924 13.617 1.00 93.06 133 TRP A C 1
ATOM 1096 O O . TRP A 1 133 ? -1.414 3.250 13.856 1.00 93.06 133 TRP A O 1
ATOM 1106 N N . HIS A 1 134 ? 0.757 3.366 14.374 1.00 94.00 134 HIS A N 1
ATOM 1107 C CA . HIS A 1 134 ? 0.532 4.202 15.554 1.00 94.00 134 HIS A CA 1
ATOM 1108 C C . HIS A 1 134 ? 0.025 5.601 15.191 1.00 94.00 134 HIS A C 1
ATOM 1110 O O . HIS A 1 134 ? -0.777 6.175 15.928 1.00 94.00 134 HIS A O 1
ATOM 1116 N N . HIS A 1 135 ? 0.466 6.150 14.057 1.00 92.50 135 HIS A N 1
ATOM 1117 C CA . HIS A 1 135 ? -0.036 7.425 13.547 1.00 92.50 135 HIS A CA 1
ATOM 1118 C C . HIS A 1 135 ? -1.475 7.301 13.049 1.00 92.50 135 HIS A C 1
ATOM 1120 O O . HIS A 1 135 ? -2.289 8.175 13.346 1.00 92.50 135 HIS A O 1
ATOM 1126 N N . LEU A 1 136 ? -1.803 6.198 12.366 1.00 92.75 136 LEU A N 1
ATOM 1127 C CA . LEU A 1 136 ? -3.170 5.888 11.960 1.00 92.75 136 LEU A CA 1
ATOM 1128 C C . LEU A 1 136 ? -4.098 5.839 13.177 1.00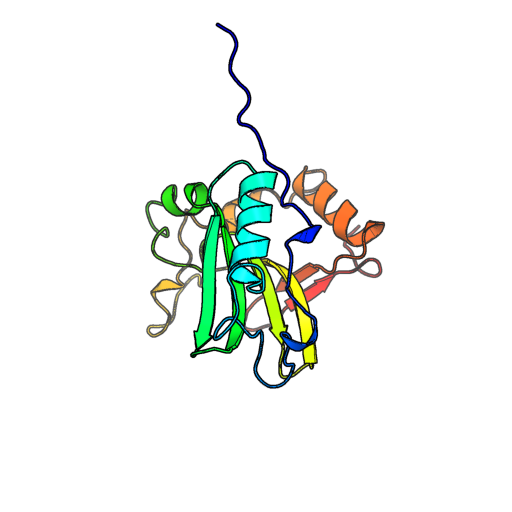 92.75 136 LEU A C 1
ATOM 1130 O O . LEU A 1 136 ? -5.073 6.581 13.214 1.00 92.75 136 LEU A O 1
ATOM 1134 N N . LEU A 1 137 ? -3.767 5.041 14.197 1.00 92.44 137 LEU A N 1
ATOM 1135 C CA . LEU A 1 137 ? -4.600 4.911 15.397 1.00 92.44 137 LEU A CA 1
ATOM 1136 C C . LEU A 1 137 ? -4.828 6.243 16.117 1.00 92.44 137 LEU A C 1
ATOM 1138 O O . LEU A 1 137 ? -5.949 6.540 16.510 1.00 92.44 137 LEU A O 1
ATOM 1142 N N . LYS A 1 138 ? -3.786 7.073 16.257 1.00 93.75 138 LYS A N 1
ATOM 1143 C CA . LYS A 1 138 ? -3.920 8.417 16.846 1.00 93.75 138 LYS A CA 1
ATOM 1144 C C . LYS A 1 138 ? -4.828 9.328 16.016 1.00 93.75 138 LYS A C 1
ATOM 1146 O O . LYS A 1 138 ? -5.500 10.194 16.569 1.00 93.75 138 LYS A O 1
ATOM 1151 N N . GLY A 1 139 ? -4.816 9.158 14.695 1.00 92.56 139 GLY A N 1
ATOM 1152 C CA . GLY A 1 139 ? -5.645 9.916 13.766 1.00 92.56 139 GLY A CA 1
ATOM 1153 C C . GLY A 1 139 ? -7.098 9.450 13.726 1.00 92.56 139 GLY A C 1
ATOM 1154 O O . GLY A 1 139 ? -7.965 10.275 13.477 1.00 92.56 139 GLY A O 1
ATOM 1155 N N . LEU A 1 140 ? -7.379 8.171 13.988 1.00 91.62 140 LEU A N 1
ATOM 1156 C CA . LEU A 1 140 ? -8.721 7.579 13.964 1.00 91.62 140 LEU A CA 1
ATOM 1157 C C . LEU A 1 140 ? -9.542 7.951 15.209 1.00 91.62 140 LEU A C 1
ATOM 1159 O O . LEU A 1 140 ? -9.875 7.111 16.039 1.00 91.62 140 LEU A O 1
ATOM 1163 N N . THR A 1 141 ? -9.877 9.232 15.332 1.00 91.94 141 THR A N 1
ATOM 1164 C CA . THR A 1 141 ? -10.758 9.757 16.382 1.00 91.94 141 THR A CA 1
ATOM 1165 C C . THR A 1 141 ? -11.966 10.483 15.782 1.00 91.94 141 THR A C 1
ATOM 1167 O O . THR A 1 141 ? -11.867 10.989 14.656 1.00 91.94 141 THR A O 1
ATOM 1170 N N . PRO A 1 142 ? -13.101 10.566 16.505 1.00 91.06 142 PRO A N 1
ATOM 1171 C CA . PRO A 1 142 ? -14.271 11.295 16.033 1.00 91.06 142 PRO A CA 1
ATOM 1172 C C . PRO A 1 142 ? -13.955 12.758 15.694 1.00 91.06 142 PRO A C 1
ATOM 1174 O O . PRO A 1 142 ? -13.276 13.462 16.440 1.00 91.06 142 PRO A O 1
ATOM 1177 N N . ARG A 1 143 ? -14.491 13.233 14.571 1.00 90.44 143 ARG A N 1
ATOM 1178 C CA . ARG A 1 143 ? -14.340 14.563 13.963 1.00 90.44 143 ARG A CA 1
ATOM 1179 C C . ARG A 1 143 ? -12.907 14.929 13.565 1.00 90.44 143 ARG A C 1
ATOM 1181 O O . ARG A 1 143 ? -12.644 16.089 13.227 1.00 90.44 143 ARG A O 1
ATOM 1188 N N . SER A 1 144 ? -11.987 13.967 13.565 1.00 94.94 144 SER A N 1
ATOM 1189 C CA . SER A 1 144 ? -10.605 14.175 13.133 1.00 94.94 144 SER A CA 1
ATOM 1190 C C . SER A 1 144 ? -10.503 14.445 11.624 1.00 94.94 144 SER A C 1
ATOM 1192 O O . SER A 1 144 ? -11.387 14.064 10.851 1.00 94.94 144 SER A O 1
ATOM 1194 N N . PRO A 1 145 ? -9.402 15.065 11.154 1.00 95.19 145 PRO A N 1
ATOM 1195 C CA . PRO A 1 145 ? -9.114 15.140 9.725 1.00 95.19 145 PRO A CA 1
ATOM 1196 C C . PRO A 1 145 ? -9.101 13.765 9.043 1.00 95.19 145 PRO A C 1
ATOM 1198 O O . PRO A 1 145 ? -9.626 13.640 7.943 1.00 95.19 145 PRO A O 1
ATOM 1201 N N . MET A 1 146 ? -8.563 12.734 9.705 1.00 93.62 146 MET A N 1
ATOM 1202 C CA . MET A 1 146 ? -8.520 11.371 9.166 1.00 93.62 146 MET A CA 1
ATOM 1203 C C . MET A 1 146 ? -9.926 10.796 8.976 1.00 93.62 146 MET A C 1
ATOM 1205 O O . MET A 1 146 ? -10.240 10.319 7.892 1.00 93.62 146 MET A O 1
ATOM 1209 N N . GLU A 1 147 ? -10.794 10.875 9.991 1.00 93.62 147 GLU A N 1
ATOM 1210 C CA . GLU A 1 147 ? -12.169 10.375 9.874 1.00 93.62 147 GLU A CA 1
ATOM 1211 C C . GLU A 1 147 ? -12.929 11.107 8.761 1.00 93.62 147 GLU A C 1
ATOM 1213 O O . GLU A 1 147 ? -13.614 10.473 7.962 1.00 93.62 147 GLU A O 1
ATOM 1218 N N . ARG A 1 148 ? -12.766 12.433 8.645 1.00 95.06 148 ARG A N 1
ATOM 1219 C CA . ARG A 1 148 ? -13.385 13.209 7.558 1.00 95.06 148 ARG A CA 1
ATOM 1220 C C . ARG A 1 148 ? -12.933 12.738 6.177 1.00 95.06 148 ARG A C 1
ATOM 1222 O O . ARG A 1 148 ? -13.773 12.607 5.287 1.00 95.06 148 ARG A O 1
ATOM 1229 N N . GLU A 1 149 ? -11.643 12.460 6.002 1.00 95.38 149 GLU A N 1
ATOM 1230 C CA . GLU A 1 149 ? -11.123 11.929 4.740 1.00 95.38 149 GLU A CA 1
ATOM 1231 C C . GLU A 1 149 ? -11.638 10.517 4.454 1.00 95.38 149 GLU A C 1
ATOM 1233 O O . GLU A 1 149 ? -12.066 10.245 3.335 1.00 95.38 149 GLU A O 1
ATOM 1238 N N . LEU A 1 150 ? -11.690 9.636 5.456 1.00 94.50 150 LEU A N 1
ATOM 1239 C CA . LEU A 1 150 ? -12.260 8.297 5.289 1.00 94.50 150 LEU A CA 1
ATOM 1240 C C . LEU A 1 150 ? -13.749 8.354 4.933 1.00 94.50 150 LEU A C 1
ATOM 1242 O O . LEU A 1 150 ? -14.175 7.679 3.998 1.00 94.50 150 LEU A O 1
ATOM 1246 N N . ARG A 1 151 ? -14.531 9.219 5.591 1.00 95.00 151 ARG A N 1
ATOM 1247 C CA . ARG A 1 151 ? -15.940 9.459 5.241 1.00 95.00 151 ARG A CA 1
ATOM 1248 C C . ARG A 1 151 ? -16.082 9.971 3.816 1.00 95.00 151 ARG A C 1
ATOM 1250 O O . ARG A 1 151 ? -16.963 9.506 3.101 1.00 95.00 151 ARG A O 1
ATOM 1257 N N . ARG A 1 152 ? -15.239 10.914 3.381 1.00 96.38 152 ARG A N 1
ATOM 1258 C CA . ARG A 1 152 ? -15.246 11.402 1.993 1.00 96.38 152 ARG A CA 1
ATOM 1259 C C . ARG A 1 152 ? -14.987 10.249 1.022 1.00 96.38 152 ARG A C 1
ATOM 1261 O O . ARG A 1 152 ? -15.802 10.022 0.132 1.00 96.38 152 ARG A O 1
ATOM 1268 N N . LEU A 1 153 ? -13.904 9.502 1.233 1.00 95.56 153 LEU A N 1
ATOM 1269 C CA . LEU A 1 153 ? -13.500 8.403 0.358 1.00 95.56 153 LEU A CA 1
ATOM 1270 C C . LEU A 1 153 ? -14.577 7.312 0.277 1.00 95.56 153 LEU A C 1
ATOM 1272 O O . LEU A 1 153 ? -14.962 6.914 -0.821 1.00 95.56 153 LEU A O 1
ATOM 1276 N N . VAL A 1 154 ? -15.109 6.864 1.415 1.00 96.50 154 VAL A N 1
ATOM 1277 C CA . VAL A 1 154 ? -16.065 5.747 1.458 1.00 96.50 154 VAL A CA 1
ATOM 1278 C C . VAL A 1 154 ? -17.482 6.179 1.074 1.00 96.50 154 VAL A C 1
ATOM 1280 O O . VAL A 1 154 ? -18.111 5.562 0.217 1.00 96.50 154 VAL A O 1
ATOM 1283 N N . LEU A 1 155 ? -18.004 7.257 1.669 1.00 96.12 155 LEU A N 1
ATOM 1284 C CA . LEU A 1 155 ? -19.411 7.641 1.495 1.00 96.12 155 LEU A CA 1
ATOM 1285 C C . LEU A 1 155 ? -19.680 8.394 0.189 1.00 96.12 155 LEU A C 1
ATOM 1287 O O . LEU A 1 155 ? -20.813 8.359 -0.301 1.00 96.12 155 LEU A O 1
ATOM 1291 N N . ARG A 1 156 ? -18.676 9.102 -0.351 1.00 96.19 156 ARG A N 1
ATOM 1292 C CA . ARG A 1 156 ? -18.835 9.954 -1.545 1.00 96.19 156 ARG A CA 1
ATOM 1293 C C . ARG A 1 156 ? -18.125 9.412 -2.778 1.00 96.19 156 ARG A C 1
ATOM 1295 O O . ARG A 1 156 ? -18.663 9.548 -3.868 1.00 96.19 156 ARG A O 1
ATOM 1302 N N . GLU A 1 157 ? -16.957 8.797 -2.616 1.00 95.38 157 GLU A N 1
ATOM 1303 C CA . GLU A 1 157 ? -16.122 8.335 -3.739 1.00 95.38 157 GLU A CA 1
ATOM 1304 C C . GLU A 1 157 ? -16.143 6.818 -3.953 1.00 95.38 157 GLU A C 1
ATOM 1306 O O . GLU A 1 157 ? -15.525 6.322 -4.890 1.00 95.38 157 GLU A O 1
ATOM 1311 N N . GLY A 1 158 ? -16.888 6.080 -3.125 1.00 94.25 158 GLY A N 1
ATOM 1312 C CA . GLY A 1 158 ? -17.106 4.645 -3.311 1.00 94.25 158 GLY A CA 1
ATOM 1313 C C . GLY A 1 158 ? -15.895 3.773 -2.979 1.00 94.25 158 GLY A C 1
ATOM 1314 O O . GLY A 1 158 ? -15.872 2.603 -3.362 1.00 94.25 158 GLY A O 1
ATOM 1315 N N . PHE A 1 159 ? -14.898 4.307 -2.265 1.00 94.50 159 PHE A N 1
ATOM 1316 C CA . PHE A 1 159 ? -13.813 3.485 -1.736 1.00 94.50 159 PHE A CA 1
ATOM 1317 C C . PHE A 1 159 ? -14.349 2.477 -0.716 1.00 94.50 159 PHE A C 1
ATOM 1319 O O . PHE A 1 159 ? -15.307 2.741 0.011 1.00 94.50 159 PHE A O 1
ATOM 1326 N N . ARG A 1 160 ? -13.678 1.330 -0.639 1.00 94.38 160 ARG A N 1
ATOM 1327 C CA . ARG A 1 160 ? -13.906 0.307 0.384 1.00 94.38 160 ARG A CA 1
ATOM 1328 C C . ARG A 1 160 ? -12.752 0.342 1.370 1.00 94.38 160 ARG A C 1
ATOM 1330 O O . ARG A 1 160 ? -11.594 0.441 0.960 1.00 94.38 160 ARG A O 1
ATOM 1337 N N . LEU A 1 161 ? -13.067 0.272 2.654 1.00 94.44 161 LEU A N 1
ATOM 1338 C CA . LEU A 1 161 ? -12.081 0.151 3.717 1.00 94.44 161 LEU A CA 1
ATOM 1339 C C . LEU A 1 161 ? -12.085 -1.292 4.206 1.00 94.44 161 LEU A C 1
ATOM 1341 O O . LEU A 1 161 ? -13.133 -1.834 4.521 1.00 94.44 161 LEU A O 1
ATOM 1345 N N . TYR A 1 162 ? -10.905 -1.892 4.275 1.00 92.44 162 TYR A N 1
ATOM 1346 C CA . TYR A 1 162 ? -10.711 -3.229 4.821 1.00 92.44 162 TYR A CA 1
ATOM 1347 C C . TYR A 1 162 ? -9.889 -3.094 6.098 1.00 92.44 162 TYR A C 1
ATOM 1349 O O . TYR A 1 162 ? -8.759 -2.602 6.052 1.00 92.44 162 TYR A O 1
ATOM 1357 N N . ALA A 1 163 ? -10.456 -3.486 7.236 1.00 90.69 163 ALA A N 1
ATOM 1358 C CA . ALA A 1 163 ? -9.786 -3.413 8.530 1.00 90.69 163 ALA A CA 1
ATOM 1359 C C . ALA A 1 163 ? -10.019 -4.690 9.329 1.00 90.69 163 ALA A C 1
ATOM 1361 O O . ALA A 1 163 ? -11.133 -5.177 9.426 1.00 90.69 163 ALA A O 1
ATOM 1362 N N . GLY A 1 164 ? -8.964 -5.238 9.921 1.00 85.38 164 GLY A N 1
ATOM 1363 C CA . GLY A 1 164 ? -9.064 -6.460 10.709 1.00 85.38 164 GLY A CA 1
ATOM 1364 C C . GLY A 1 164 ? -7.697 -7.001 11.085 1.00 85.38 164 GLY A C 1
ATOM 1365 O O . GLY A 1 164 ? -6.685 -6.294 10.993 1.00 85.38 164 GLY A O 1
ATOM 1366 N N . SER A 1 165 ? -7.669 -8.253 11.530 1.00 80.19 165 SER A N 1
ATOM 1367 C CA . SER A 1 165 ? -6.435 -8.969 11.833 1.00 80.19 165 SER A CA 1
ATOM 1368 C C . SER A 1 165 ? -6.189 -10.123 10.868 1.00 80.19 165 SER A C 1
ATOM 1370 O O . SER A 1 165 ? -7.041 -10.475 10.056 1.00 80.19 165 SER A O 1
ATOM 1372 N N . TRP A 1 166 ? -4.999 -10.714 10.962 1.00 72.38 166 TRP A N 1
ATOM 1373 C CA . TRP A 1 166 ? -4.651 -11.913 10.202 1.00 72.38 166 TRP A CA 1
ATOM 1374 C C . TRP A 1 166 ? -5.524 -13.110 10.599 1.00 72.38 166 TRP A C 1
ATOM 1376 O O . TRP A 1 166 ? -5.813 -13.954 9.762 1.00 72.38 166 TRP A O 1
ATOM 1386 N N . GLU A 1 167 ? -5.952 -13.169 11.861 1.00 77.06 167 GLU A N 1
ATOM 1387 C CA . GLU A 1 167 ? -6.732 -14.272 12.423 1.00 77.06 167 GLU A CA 1
ATOM 1388 C C . GLU A 1 167 ? -8.225 -14.176 12.088 1.00 77.06 167 GLU A C 1
ATOM 1390 O O . GLU A 1 167 ? -8.838 -15.180 11.742 1.00 77.06 167 GLU A O 1
ATOM 1395 N N . SER A 1 168 ? -8.817 -12.981 12.194 1.00 82.19 168 SER A N 1
ATOM 1396 C CA . SER A 1 168 ? -10.248 -12.768 11.932 1.00 82.19 168 SER A CA 1
ATOM 1397 C C . SER A 1 168 ? -10.561 -12.472 10.466 1.00 82.19 168 SER A C 1
ATOM 1399 O O . SER A 1 168 ? -11.726 -12.449 10.080 1.00 82.19 168 SER A O 1
ATOM 1401 N N . GLY A 1 169 ? -9.532 -12.184 9.666 1.00 80.44 169 GLY A N 1
ATOM 1402 C CA . GLY A 1 169 ? -9.689 -11.568 8.357 1.00 80.44 169 GLY A CA 1
ATOM 1403 C C . GLY A 1 169 ? -10.110 -10.093 8.448 1.00 80.44 169 GLY A C 1
ATOM 1404 O O . GLY A 1 169 ? -10.397 -9.576 9.538 1.00 80.44 169 GLY A O 1
ATOM 1405 N N . PRO A 1 170 ? -10.098 -9.381 7.308 1.00 87.31 170 PRO A N 1
ATOM 1406 C CA . PRO A 1 170 ? -10.560 -8.005 7.236 1.00 87.31 170 PRO A CA 1
ATOM 1407 C C . PRO A 1 170 ? -12.092 -7.925 7.222 1.00 87.31 170 PRO A C 1
ATOM 1409 O O . PRO A 1 170 ? -12.751 -8.591 6.430 1.00 87.31 170 PRO A O 1
ATOM 1412 N N . GLU A 1 171 ? -12.646 -7.037 8.038 1.00 92.38 171 GLU A N 1
ATOM 1413 C CA . GLU A 1 171 ? -14.004 -6.526 7.886 1.00 92.38 171 GLU A CA 1
ATOM 1414 C C . GLU A 1 171 ? -14.028 -5.458 6.783 1.00 92.38 171 GLU A C 1
ATOM 1416 O O . GLU A 1 171 ? -13.133 -4.607 6.698 1.00 92.38 171 GLU A O 1
ATOM 1421 N N . GLU A 1 172 ? -15.042 -5.518 5.920 1.00 93.75 172 GLU A N 1
ATOM 1422 C CA . GLU A 1 172 ? -15.260 -4.546 4.851 1.00 93.75 172 GLU A CA 1
ATOM 1423 C C . GLU A 1 172 ? -16.221 -3.448 5.311 1.00 93.75 172 GLU A C 1
ATOM 1425 O O . GLU A 1 172 ? -17.362 -3.719 5.678 1.00 93.75 172 GLU A O 1
ATOM 1430 N N . PHE A 1 173 ? -15.792 -2.194 5.194 1.00 95.19 173 PHE A N 1
ATOM 1431 C CA . PHE A 1 173 ? -16.616 -1.009 5.385 1.00 95.19 173 PHE A CA 1
ATOM 1432 C C . PHE A 1 173 ? -16.811 -0.286 4.054 1.00 95.19 173 PHE A C 1
ATOM 1434 O O . PHE A 1 173 ? -15.864 0.066 3.343 1.00 95.19 173 PHE A O 1
ATOM 1441 N N . SER A 1 174 ? -18.070 -0.028 3.739 1.00 96.19 174 SER A N 1
ATOM 1442 C CA . SER A 1 174 ? -18.551 0.602 2.519 1.00 96.19 174 SER A CA 1
ATOM 1443 C C . SER A 1 174 ? -19.620 1.640 2.864 1.00 96.19 174 SER A C 1
ATOM 1445 O O . SER A 1 174 ? -19.934 1.878 4.030 1.00 96.19 174 SER A O 1
ATOM 1447 N N . LYS A 1 175 ? -20.234 2.254 1.849 1.00 96.00 175 LYS A N 1
ATOM 1448 C CA . LYS A 1 175 ? -21.321 3.221 2.049 1.00 96.00 175 LYS A CA 1
ATOM 1449 C C . LYS A 1 175 ? -22.489 2.672 2.883 1.00 96.00 175 LYS A C 1
ATOM 1451 O O . LYS A 1 175 ? -23.157 3.456 3.549 1.00 96.00 175 LYS A O 1
ATOM 1456 N N . THR A 1 176 ? -22.756 1.367 2.838 1.00 95.25 176 THR A N 1
ATOM 1457 C CA . THR A 1 176 ? -23.930 0.759 3.488 1.00 95.25 176 THR A CA 1
ATOM 1458 C C . THR A 1 176 ? -23.727 0.440 4.967 1.00 95.25 176 THR A C 1
ATOM 1460 O O . THR A 1 176 ? -24.712 0.297 5.682 1.00 95.25 176 THR A O 1
ATOM 1463 N N . ASN A 1 177 ? -22.481 0.331 5.431 1.00 95.19 177 ASN A N 1
ATOM 1464 C CA . ASN A 1 177 ? -22.144 -0.097 6.792 1.00 95.19 177 ASN A CA 1
ATOM 1465 C C . ASN A 1 177 ? -21.028 0.744 7.436 1.00 95.19 177 ASN A C 1
ATOM 1467 O O . ASN A 1 177 ? -20.419 0.317 8.415 1.00 95.19 177 ASN A O 1
ATOM 1471 N N . PHE A 1 178 ? -20.742 1.936 6.903 1.00 92.19 178 PHE A N 1
ATOM 1472 C CA . PHE A 1 178 ? -19.774 2.839 7.520 1.00 92.19 178 PHE A CA 1
ATOM 1473 C C . PHE A 1 178 ? -20.289 3.317 8.893 1.00 92.19 178 PHE A C 1
ATOM 1475 O O . PHE A 1 178 ? -21.434 3.775 8.965 1.00 92.19 178 PHE A O 1
ATOM 1482 N N . PRO A 1 179 ? -19.471 3.264 9.963 1.00 88.00 179 PRO A N 1
ATOM 1483 C CA . PRO A 1 179 ? -19.878 3.715 11.290 1.00 88.00 179 PRO A CA 1
ATOM 1484 C C . PRO A 1 179 ? -20.335 5.180 11.288 1.00 88.00 179 PRO A C 1
ATOM 1486 O O . PRO A 1 179 ? -19.714 6.037 10.653 1.00 88.00 179 PRO A O 1
ATOM 1489 N N . SER A 1 180 ? -21.443 5.449 11.982 1.00 72.94 180 SER A N 1
ATOM 1490 C CA . SER A 1 180 ? -22.097 6.764 12.053 1.00 72.94 180 SER A CA 1
ATOM 1491 C C . SER A 1 180 ? -21.263 7.815 12.773 1.00 72.94 180 SER A C 1
ATOM 1493 O O . SER A 1 180 ? -20.849 7.520 13.916 1.00 72.94 180 SER A O 1
#

Secondary structure (DSSP, 8-state):
--------PPP-GGG----GGGEETTTEEE-SSS-TTT-HHHHHHHHHHHHHTSPEEEEEEEETTEEEEEEEEEHHHHHT-TTTTT-STTS-EEEEEEETTTTEEEEEEE-PPPBSS--GGGGGGB--TTSHHHHHHHH-STT-HHHHHHHIIIIIT---EEEEETTTEEEEE-TTT---

Foldseek 3Di:
DDPDDPPLPPPPVVLQPADPVQADLQFAGFQPPDDLSNHPLNVVQSVCCSVVVAHWDKDFDHDDRHTFKIWIFGLCLLVVQPLQSPDPQLTWTWMWGRNNVVRDIDTDIDHHQADCDDDPVPNSRNDDPSGCVVVLVVQPDPPGPNVVVVCCCAQPVFDWDWDDDPVVGTDIDHNVHHDD